Protein AF-A0A2T2VRP0-F1 (afdb_monomer_lite)

Secondary structure (DSSP, 8-state):
---HHHHHHHHHHHH-SEEEEEEEEEEEEEEEEEEE--HHHHHHHHHHTTTS-THHHHHSHHHHHHHS---GGG-TTEEE-SS-EEE--TTS-TTEEEEEEEEEEEEEEEEEEEESSSSTTPPEEEEEEEES-HHHHHHHTTPPEEEEE-SSSSPPSSEEEEEEEEEEEEEEEEEEEESS--GGGEEEEEEE-TTS-EEEEEEEETTEEPP----EEEEEEEEEEE-

pLDDT: mean 91.61, std 7.66, range [49.44, 98.0]

Structure (mmCIF, N/CA/C/O backbone):
data_AF-A0A2T2VRP0-F1
#
_entry.id   AF-A0A2T2VRP0-F1
#
loop_
_atom_site.group_PDB
_atom_site.id
_atom_site.type_symbol
_atom_site.label_atom_id
_atom_site.label_alt_id
_atom_site.label_comp_id
_atom_site.label_asym_id
_atom_site.label_entity_id
_atom_site.label_seq_id
_atom_site.pdbx_PDB_ins_code
_atom_site.Cartn_x
_atom_site.Cartn_y
_atom_site.Cartn_z
_atom_site.occupancy
_atom_site.B_iso_or_equiv
_atom_site.auth_seq_id
_atom_site.auth_comp_id
_atom_site.auth_asym_id
_atom_site.auth_atom_id
_atom_site.pdbx_PDB_model_num
ATOM 1 N N . MET A 1 1 ? -21.165 -4.292 47.592 1.00 49.44 1 MET A N 1
ATOM 2 C CA . MET A 1 1 ? -21.324 -2.980 46.936 1.00 49.44 1 MET A CA 1
ATOM 3 C C . MET A 1 1 ? -20.994 -3.225 45.480 1.00 49.44 1 MET A C 1
ATOM 5 O O . MET A 1 1 ? -19.841 -3.540 45.234 1.00 49.44 1 MET A O 1
ATOM 9 N N . SER A 1 2 ? -21.975 -3.246 44.567 1.00 54.28 2 SER A N 1
ATOM 10 C CA . SER A 1 2 ? -21.614 -3.304 43.144 1.00 54.28 2 SER A CA 1
ATOM 11 C C . SER A 1 2 ? -21.010 -1.956 42.779 1.00 54.28 2 SER A C 1
ATOM 13 O O . SER A 1 2 ? -21.496 -0.910 43.231 1.00 54.28 2 SER A O 1
ATOM 15 N N . ASN A 1 3 ? -19.867 -1.986 42.109 1.00 67.06 3 ASN A N 1
ATOM 16 C CA . ASN A 1 3 ? -19.128 -0.774 41.828 1.00 67.06 3 ASN A CA 1
ATOM 17 C C . ASN A 1 3 ? -19.961 0.070 40.849 1.00 67.06 3 ASN A C 1
ATOM 19 O O . ASN A 1 3 ? -20.517 -0.454 39.884 1.00 67.06 3 ASN A O 1
ATOM 23 N N . SER A 1 4 ? -20.124 1.368 41.112 1.00 78.88 4 SER A N 1
ATOM 24 C CA . SER A 1 4 ? -21.025 2.215 40.309 1.00 78.88 4 SER A CA 1
ATOM 25 C C . SER A 1 4 ? -20.622 2.280 38.827 1.00 78.88 4 SER A C 1
ATOM 27 O O . SER A 1 4 ? -21.477 2.475 37.968 1.00 78.88 4 SER A O 1
ATOM 29 N N . GLU A 1 5 ? -19.338 2.052 38.547 1.00 73.00 5 GLU A N 1
ATOM 30 C CA . GLU A 1 5 ? -18.731 1.914 37.221 1.00 73.00 5 GLU A CA 1
ATOM 31 C C . GLU A 1 5 ? -19.208 0.643 36.498 1.00 73.00 5 GLU A C 1
ATOM 33 O O . GLU A 1 5 ? -19.686 0.728 35.371 1.00 73.00 5 GLU A O 1
ATOM 38 N N . GLU A 1 6 ? -19.189 -0.519 37.164 1.00 75.00 6 GLU A N 1
ATOM 39 C CA . GLU A 1 6 ? -19.673 -1.793 36.602 1.00 75.00 6 GLU A CA 1
ATOM 40 C C . GLU A 1 6 ? -21.168 -1.725 36.270 1.00 75.00 6 GLU A C 1
ATOM 42 O O . GLU A 1 6 ? -21.601 -2.180 35.214 1.00 75.00 6 GLU A O 1
ATOM 47 N N . ASN A 1 7 ? -21.972 -1.097 37.137 1.00 79.38 7 ASN A N 1
ATOM 48 C CA . ASN A 1 7 ? -23.395 -0.892 36.861 1.00 79.38 7 ASN A CA 1
ATOM 49 C C . ASN A 1 7 ? -23.620 0.041 35.662 1.00 79.38 7 ASN A C 1
ATOM 51 O O . ASN A 1 7 ? -24.533 -0.198 34.875 1.00 79.38 7 ASN A O 1
ATOM 55 N N . LYS A 1 8 ? -22.821 1.110 35.522 1.00 77.69 8 LYS A N 1
ATOM 56 C CA . LYS A 1 8 ? -22.894 2.012 34.361 1.00 77.69 8 LYS A CA 1
ATOM 57 C C . LYS A 1 8 ? -22.494 1.285 33.082 1.00 77.69 8 LYS A C 1
ATOM 59 O O . LYS A 1 8 ? -23.209 1.410 32.096 1.00 77.69 8 LYS A O 1
ATOM 64 N N . TYR A 1 9 ? -21.418 0.502 33.125 1.00 74.44 9 TYR A N 1
ATOM 65 C CA . TYR A 1 9 ? -20.966 -0.333 32.016 1.00 74.44 9 TYR A CA 1
ATOM 66 C C . TYR A 1 9 ? -22.066 -1.303 31.568 1.00 74.44 9 TYR A C 1
ATOM 68 O O . TYR A 1 9 ? -22.442 -1.309 30.401 1.00 74.44 9 TYR A O 1
ATOM 76 N N . LEU A 1 10 ? -22.659 -2.053 32.502 1.00 78.88 10 LEU A N 1
ATOM 77 C CA . LEU A 1 10 ? -23.751 -2.981 32.199 1.00 78.88 10 LEU A CA 1
ATOM 78 C C . LEU A 1 10 ? -24.974 -2.263 31.616 1.00 78.88 10 LEU A C 1
ATOM 80 O O . LEU A 1 10 ? -25.561 -2.740 30.649 1.00 78.88 10 LEU A O 1
ATOM 84 N N . LEU A 1 11 ? -25.359 -1.113 32.176 1.00 80.12 11 LEU A N 1
ATOM 85 C CA . LEU A 1 11 ? -26.488 -0.326 31.671 1.00 80.12 11 LEU A CA 1
ATOM 86 C C . LEU A 1 11 ? -26.237 0.226 30.263 1.00 80.12 11 LEU A C 1
ATOM 88 O O . LEU A 1 11 ? -27.165 0.259 29.460 1.00 80.12 11 LEU A O 1
ATOM 92 N N . ASP A 1 12 ? -25.018 0.667 29.970 1.00 79.69 12 ASP A N 1
ATOM 93 C CA . ASP A 1 12 ? -24.620 1.184 28.659 1.00 79.69 12 ASP A CA 1
ATOM 94 C C . ASP A 1 12 ? -24.617 0.075 27.597 1.00 79.69 12 ASP A C 1
ATOM 96 O O . ASP A 1 12 ? -25.225 0.219 26.537 1.00 79.69 12 ASP A O 1
ATOM 100 N N . THR A 1 13 ? -24.052 -1.088 27.928 1.00 79.38 13 THR A N 1
ATOM 101 C CA . THR A 1 13 ? -24.089 -2.281 27.070 1.00 79.38 13 THR A CA 1
ATOM 102 C C . THR A 1 13 ? -25.520 -2.770 26.831 1.00 79.38 13 THR A C 1
ATOM 104 O O . THR A 1 13 ? -25.859 -3.140 25.715 1.00 79.38 13 THR A O 1
ATOM 107 N N . ILE A 1 14 ? -26.403 -2.726 27.838 1.00 83.19 14 ILE A N 1
ATOM 108 C CA . ILE A 1 14 ? -27.822 -3.090 27.661 1.00 83.19 14 ILE A CA 1
ATOM 109 C C . ILE A 1 14 ? -28.547 -2.105 26.734 1.00 83.19 14 ILE A C 1
ATOM 111 O O . ILE A 1 14 ? -29.407 -2.518 25.958 1.00 83.19 14 ILE A O 1
ATOM 115 N N . LYS A 1 15 ? -28.237 -0.806 26.816 1.00 83.12 15 LYS A N 1
ATOM 116 C CA . LYS A 1 15 ? -28.856 0.218 25.960 1.00 83.12 15 LYS A CA 1
ATOM 117 C C . LYS A 1 15 ? -28.373 0.144 24.516 1.00 83.12 15 LYS A C 1
ATOM 119 O O . LYS A 1 15 ? -29.151 0.445 23.617 1.00 83.12 15 LYS A O 1
ATOM 124 N N . ARG A 1 16 ? -27.110 -0.231 24.312 1.00 84.06 16 ARG A N 1
ATOM 125 C CA . ARG A 1 16 ? -26.454 -0.329 23.003 1.00 84.06 16 ARG A CA 1
ATOM 126 C C . ARG A 1 16 ? -25.787 -1.701 22.869 1.00 84.06 16 ARG A C 1
ATOM 128 O O . ARG A 1 16 ? -24.563 -1.796 22.988 1.00 84.06 16 ARG A O 1
ATOM 135 N N . PRO A 1 17 ? -26.597 -2.766 22.694 1.00 88.44 17 PRO A N 1
ATOM 136 C CA . PRO A 1 17 ? -26.092 -4.135 22.643 1.00 88.44 17 PRO A CA 1
ATOM 137 C C . PRO A 1 17 ? -25.304 -4.410 21.363 1.00 88.44 17 PRO A C 1
ATOM 139 O O . PRO A 1 17 ? -24.419 -5.256 21.379 1.00 88.44 17 PRO A O 1
ATOM 142 N N . ILE A 1 18 ? -25.618 -3.682 20.290 1.00 94.06 18 ILE A N 1
ATOM 143 C CA . ILE A 1 18 ? -24.907 -3.693 19.016 1.00 94.06 18 ILE A CA 1
ATOM 144 C C . ILE A 1 18 ? -24.292 -2.313 18.808 1.00 94.06 18 ILE A C 1
ATOM 146 O O . ILE A 1 18 ? -24.956 -1.297 19.048 1.00 94.06 18 ILE A O 1
ATOM 150 N N . ARG A 1 19 ? -23.028 -2.290 18.396 1.00 95.75 19 ARG A N 1
ATOM 151 C CA . ARG A 1 19 ? -22.256 -1.083 18.101 1.00 95.75 19 ARG A CA 1
ATOM 152 C C . ARG A 1 19 ? -21.551 -1.236 16.769 1.00 95.75 19 ARG A C 1
ATOM 154 O O . ARG A 1 19 ? -21.244 -2.351 16.356 1.00 95.75 19 ARG A O 1
ATOM 161 N N . TYR A 1 20 ? -21.297 -0.109 16.129 1.00 97.19 20 TYR A N 1
ATOM 162 C CA . TYR A 1 20 ? -20.689 -0.053 14.812 1.00 97.19 20 TYR A CA 1
ATOM 163 C C . TYR A 1 20 ? -19.378 0.700 14.932 1.00 97.19 20 TYR A C 1
ATOM 165 O O . TYR A 1 20 ? -19.346 1.772 15.537 1.00 97.19 20 TYR A O 1
ATOM 173 N N . TYR A 1 21 ? -18.314 0.122 14.390 1.00 97.56 21 TYR A N 1
ATOM 174 C CA . TYR A 1 21 ? -16.983 0.708 14.433 1.00 97.56 21 TYR A CA 1
ATOM 175 C C . TYR A 1 21 ? -16.417 0.840 13.027 1.00 97.56 21 TYR A C 1
ATOM 177 O O . TYR A 1 21 ? -16.587 -0.057 12.200 1.00 97.56 21 TYR A O 1
ATOM 185 N N . ARG A 1 22 ? -15.732 1.953 12.783 1.00 96.75 22 ARG A N 1
ATOM 186 C CA . ARG A 1 22 ? -14.920 2.201 11.598 1.00 96.75 22 ARG A CA 1
ATOM 187 C C . ARG A 1 22 ? -13.456 2.104 12.001 1.00 96.75 22 ARG A C 1
ATOM 189 O O . ARG A 1 22 ? -13.038 2.808 12.915 1.00 96.75 22 ARG A O 1
ATOM 196 N N . ILE A 1 23 ? -12.706 1.222 11.358 1.00 96.81 23 ILE A N 1
ATOM 197 C CA . ILE A 1 23 ? -11.277 1.015 11.588 1.00 96.81 23 ILE A CA 1
ATOM 198 C C . ILE A 1 23 ? -10.542 1.600 10.393 1.00 96.81 23 ILE A C 1
ATOM 200 O O . ILE A 1 23 ? -10.766 1.151 9.270 1.00 96.81 23 ILE A O 1
ATOM 204 N N . SER A 1 24 ? -9.657 2.562 10.632 1.00 96.94 24 SER A N 1
ATOM 205 C CA . SER A 1 24 ? -8.871 3.178 9.566 1.00 96.94 24 SER A CA 1
ATOM 206 C C . SER A 1 24 ? -7.377 3.064 9.850 1.00 96.94 24 SER A C 1
ATOM 208 O O . SER A 1 24 ? -6.932 3.339 10.967 1.00 96.94 24 SER A O 1
ATOM 210 N N . ILE A 1 25 ? -6.600 2.685 8.832 1.00 97.38 25 ILE A N 1
ATOM 211 C CA . ILE A 1 25 ? -5.133 2.704 8.874 1.00 97.38 25 ILE A CA 1
ATOM 212 C C . ILE A 1 25 ? -4.635 3.886 8.059 1.00 97.38 25 ILE A C 1
ATOM 214 O O . ILE A 1 25 ? -4.891 3.989 6.856 1.00 97.38 25 ILE A O 1
ATOM 218 N N . ASN A 1 26 ? -3.911 4.777 8.730 1.00 96.50 26 ASN A N 1
ATOM 219 C CA . ASN A 1 26 ? -3.438 6.035 8.173 1.00 96.50 26 ASN A CA 1
ATOM 220 C C . ASN A 1 26 ? -1.921 6.109 8.281 1.00 96.50 26 ASN A C 1
ATOM 222 O O . ASN A 1 26 ? -1.363 5.714 9.298 1.00 96.50 26 ASN A O 1
ATOM 226 N N . GLY A 1 27 ? -1.239 6.675 7.294 1.00 96.44 27 GLY A N 1
ATOM 227 C CA . GLY A 1 27 ? 0.213 6.793 7.375 1.00 96.44 27 GLY A CA 1
ATOM 228 C C . GLY A 1 27 ? 0.879 6.946 6.028 1.00 96.44 27 GLY A C 1
ATOM 229 O O . GLY A 1 27 ? 0.337 7.598 5.130 1.00 96.44 27 GLY A O 1
ATOM 230 N N . PHE A 1 28 ? 2.067 6.363 5.929 1.00 96.56 28 PHE A N 1
ATOM 231 C CA . PHE A 1 28 ? 2.789 6.179 4.682 1.00 96.56 28 PHE A CA 1
ATOM 232 C C . PHE A 1 28 ? 2.717 4.723 4.233 1.00 96.56 28 PHE A C 1
ATOM 234 O O . PHE A 1 28 ? 2.513 3.797 5.017 1.00 96.56 28 PHE A O 1
ATOM 241 N N . GLY A 1 29 ? 2.855 4.547 2.935 1.00 95.56 29 GLY A N 1
ATOM 242 C CA . GLY A 1 29 ? 2.754 3.269 2.263 1.00 95.56 29 GLY A CA 1
ATOM 243 C C . GLY A 1 29 ? 2.807 3.520 0.774 1.00 95.56 29 GLY A C 1
ATOM 244 O O . GLY A 1 29 ? 3.351 4.539 0.333 1.00 95.56 29 GLY A O 1
ATOM 245 N N . GLY A 1 30 ? 2.203 2.634 0.007 1.00 94.62 30 GLY A N 1
ATOM 246 C CA . GLY A 1 30 ? 2.262 2.772 -1.427 1.00 94.62 30 GLY A CA 1
ATOM 247 C C . GLY A 1 30 ? 1.678 1.609 -2.183 1.00 94.62 30 GLY A C 1
ATOM 248 O O . GLY A 1 30 ? 1.071 0.699 -1.615 1.00 94.62 30 GLY A O 1
ATOM 249 N N . GLU A 1 31 ? 1.917 1.670 -3.480 1.00 93.81 31 GLU A N 1
ATOM 250 C CA . GLU A 1 31 ? 1.631 0.609 -4.422 1.00 93.81 31 GLU A CA 1
ATOM 251 C C . GLU A 1 31 ? 2.947 0.173 -5.060 1.00 93.81 31 GLU A C 1
ATOM 253 O O . GLU A 1 31 ? 3.716 1.015 -5.520 1.00 93.81 31 GLU A O 1
ATOM 258 N N . THR A 1 32 ? 3.224 -1.126 -5.077 1.00 92.94 32 THR A N 1
ATOM 259 C CA . THR A 1 32 ? 4.443 -1.679 -5.669 1.00 92.94 32 THR A CA 1
ATOM 260 C C . THR A 1 32 ? 4.106 -2.769 -6.668 1.00 92.94 32 THR A C 1
ATOM 262 O O . THR A 1 32 ? 3.208 -3.581 -6.434 1.00 92.94 32 THR A O 1
ATOM 265 N N . ALA A 1 33 ? 4.832 -2.799 -7.782 1.00 94.50 33 ALA A N 1
ATOM 266 C CA . ALA A 1 33 ? 4.758 -3.858 -8.772 1.00 94.50 33 ALA A CA 1
ATOM 267 C C . ALA A 1 33 ? 6.156 -4.347 -9.149 1.00 94.50 33 ALA A C 1
ATOM 269 O O . ALA A 1 33 ? 7.085 -3.569 -9.381 1.00 94.50 33 ALA A O 1
ATOM 270 N N . TYR A 1 34 ? 6.275 -5.664 -9.268 1.00 94.25 34 TYR A N 1
ATOM 271 C CA . TYR A 1 34 ? 7.476 -6.355 -9.708 1.00 94.25 34 TYR A CA 1
ATOM 272 C C . TYR A 1 34 ? 7.205 -6.962 -11.079 1.00 94.25 34 TYR A C 1
ATOM 274 O O . TYR A 1 34 ? 6.562 -8.007 -11.198 1.00 94.25 34 TYR A O 1
ATOM 282 N N . VAL A 1 35 ? 7.681 -6.293 -12.126 1.00 95.19 35 VAL A N 1
ATOM 283 C CA . VAL A 1 35 ? 7.475 -6.703 -13.515 1.00 95.19 35 VAL A CA 1
ATOM 284 C C . VAL A 1 35 ? 8.666 -7.526 -13.976 1.00 95.19 35 VAL A C 1
ATOM 286 O O . VAL A 1 35 ? 9.809 -7.060 -13.992 1.00 95.19 35 VAL A O 1
ATOM 289 N N . LYS A 1 36 ? 8.406 -8.761 -14.391 1.00 95.56 36 LYS A N 1
ATOM 290 C CA . LYS A 1 36 ? 9.442 -9.623 -14.947 1.00 95.56 36 LYS A CA 1
ATOM 291 C C . LYS A 1 36 ? 9.826 -9.202 -16.349 1.00 95.56 36 LYS A C 1
ATOM 293 O O . LYS A 1 36 ? 8.978 -8.981 -17.213 1.00 95.56 36 LYS A O 1
ATOM 298 N N . LEU A 1 37 ? 11.129 -9.191 -16.588 1.00 96.94 37 LEU A N 1
ATOM 299 C CA . LEU A 1 37 ? 11.722 -8.871 -17.872 1.00 96.94 37 LEU A CA 1
ATOM 300 C C . LEU A 1 37 ? 12.464 -10.078 -18.448 1.00 96.94 37 LEU A C 1
ATOM 302 O O . LEU A 1 37 ? 12.966 -10.955 -17.743 1.00 96.94 37 LEU A O 1
ATOM 306 N N . SER A 1 38 ? 12.590 -10.101 -19.772 1.00 96.81 38 SER A N 1
ATOM 307 C CA . SER A 1 38 ? 13.662 -10.869 -20.406 1.00 96.81 38 SER A CA 1
ATOM 308 C 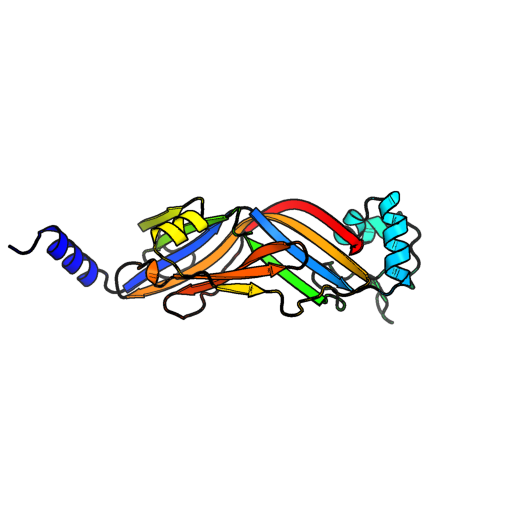C . SER A 1 38 ? 15.025 -10.271 -20.049 1.00 96.81 38 SER A C 1
ATOM 310 O O . SER A 1 38 ? 15.145 -9.091 -19.712 1.00 96.81 38 SER A O 1
ATOM 312 N N . LYS A 1 39 ? 16.085 -11.071 -20.184 1.00 97.56 39 LYS A N 1
ATOM 313 C CA . LYS A 1 39 ? 17.454 -10.603 -19.957 1.00 97.56 39 LYS A CA 1
ATOM 314 C C . LYS A 1 39 ? 17.801 -9.409 -20.853 1.00 97.56 39 LYS A C 1
ATOM 316 O O . LYS A 1 39 ? 18.402 -8.447 -20.388 1.00 97.56 39 LYS A O 1
ATOM 321 N N . GLU A 1 40 ? 17.416 -9.463 -22.125 1.00 98.00 40 GLU A N 1
ATOM 322 C CA . GLU A 1 40 ? 17.686 -8.411 -23.102 1.00 98.00 40 GLU A CA 1
ATOM 323 C C . GLU A 1 40 ? 16.942 -7.113 -22.760 1.00 98.00 40 GLU A C 1
ATOM 325 O O . GLU A 1 40 ? 17.514 -6.031 -22.890 1.00 98.00 40 GLU A O 1
ATOM 330 N N . GLN A 1 41 ? 15.694 -7.211 -22.286 1.00 97.69 41 GLN A N 1
ATOM 331 C CA . GLN A 1 41 ? 14.947 -6.065 -21.758 1.00 97.69 41 GLN A CA 1
ATOM 332 C C . GLN A 1 41 ? 15.643 -5.483 -20.529 1.00 97.69 41 GLN A C 1
ATOM 334 O O . GLN A 1 41 ? 15.909 -4.287 -20.493 1.00 97.69 41 GLN A O 1
ATOM 339 N N . TYR A 1 42 ? 15.993 -6.316 -19.552 1.00 98.00 42 TYR A N 1
ATOM 340 C CA . TYR A 1 42 ? 16.662 -5.867 -18.335 1.00 98.00 42 TYR A CA 1
ATOM 341 C C . TYR A 1 42 ? 17.985 -5.151 -18.623 1.00 98.00 42 TYR A C 1
ATOM 343 O O . TYR A 1 42 ? 18.218 -4.055 -18.124 1.00 98.00 42 TYR A O 1
ATOM 351 N N . GLU A 1 43 ? 18.844 -5.724 -19.470 1.00 97.88 43 GLU A N 1
ATOM 352 C CA . GLU A 1 43 ? 20.120 -5.107 -19.852 1.00 97.88 43 GLU A CA 1
ATOM 353 C C . GLU A 1 43 ? 19.923 -3.771 -20.588 1.00 97.88 43 GLU A C 1
ATOM 355 O O . GLU A 1 43 ? 20.707 -2.838 -20.393 1.00 97.88 43 GLU A O 1
ATOM 360 N N . PHE A 1 44 ? 18.873 -3.657 -21.409 1.00 97.69 44 PHE A N 1
ATOM 361 C CA . PHE A 1 44 ? 18.495 -2.402 -22.056 1.00 97.69 44 PHE A CA 1
ATOM 362 C C . PHE A 1 44 ? 18.074 -1.343 -21.027 1.00 97.69 44 PHE A C 1
ATOM 364 O O . PHE A 1 44 ? 18.663 -0.259 -21.002 1.00 97.69 44 PHE A O 1
ATOM 371 N N . TRP A 1 45 ? 17.118 -1.663 -20.151 1.00 97.38 45 TRP A N 1
ATOM 372 C CA . TRP A 1 45 ? 16.592 -0.734 -19.144 1.00 97.38 45 TRP A CA 1
ATOM 373 C C . TRP A 1 45 ? 17.646 -0.344 -18.105 1.00 97.38 45 TRP A C 1
ATOM 375 O O . TRP A 1 45 ? 17.730 0.825 -17.739 1.00 97.38 45 TRP A O 1
ATOM 385 N N . LEU A 1 46 ? 18.527 -1.269 -17.712 1.00 97.06 46 LEU A N 1
ATOM 386 C CA . LEU A 1 46 ? 19.651 -0.997 -16.808 1.00 97.06 46 LEU A CA 1
ATOM 387 C C . LEU A 1 46 ? 20.671 -0.034 -17.410 1.00 97.06 46 LEU A C 1
ATOM 389 O O . LEU A 1 46 ? 21.323 0.727 -16.697 1.00 97.06 46 LEU A O 1
ATOM 393 N N . LYS A 1 47 ? 20.869 -0.095 -18.726 1.00 96.94 47 LYS A N 1
ATOM 394 C CA . LYS A 1 47 ? 21.734 0.858 -19.414 1.00 96.94 47 LYS A CA 1
ATOM 395 C C . LYS A 1 47 ? 21.053 2.220 -19.530 1.00 96.94 47 LYS A C 1
ATOM 397 O O . LYS A 1 47 ? 21.725 3.230 -19.353 1.00 96.94 47 LYS A O 1
ATOM 402 N N . LEU A 1 48 ? 19.755 2.239 -19.833 1.00 96.12 48 LEU A N 1
ATOM 403 C CA . LEU A 1 48 ? 18.985 3.470 -19.997 1.00 96.12 48 LEU A CA 1
ATOM 404 C C . LEU A 1 48 ? 18.855 4.243 -18.676 1.00 96.12 48 LEU A C 1
ATOM 406 O O . LEU A 1 48 ? 19.056 5.452 -18.670 1.00 96.12 48 LEU A O 1
ATOM 410 N N . SER A 1 49 ? 18.648 3.551 -17.551 1.00 95.88 49 SER A N 1
ATOM 411 C CA . SER A 1 49 ? 18.540 4.159 -16.213 1.00 95.88 49 SER A CA 1
ATOM 412 C C . SER A 1 49 ? 19.804 4.874 -15.729 1.00 95.88 49 SER A C 1
ATOM 414 O O . SER A 1 49 ? 19.765 5.635 -14.767 1.00 95.88 49 SER A O 1
ATOM 416 N N . GLN A 1 50 ? 20.948 4.653 -16.384 1.00 95.50 50 GLN A N 1
ATOM 417 C CA . GLN A 1 50 ? 22.190 5.368 -16.073 1.00 95.50 50 GLN A CA 1
ATOM 418 C C . GLN A 1 50 ? 22.218 6.783 -16.655 1.00 95.50 50 GLN A C 1
ATOM 420 O O . GLN A 1 50 ? 23.071 7.582 -16.262 1.00 95.50 50 GLN A O 1
ATOM 425 N N . THR A 1 51 ? 21.349 7.078 -17.623 1.00 94.81 51 THR A N 1
ATOM 426 C CA . THR A 1 51 ? 21.324 8.362 -18.332 1.00 94.81 51 THR A CA 1
ATOM 427 C C . THR A 1 51 ? 19.967 9.043 -18.299 1.00 94.81 51 THR A C 1
ATOM 429 O O . THR A 1 51 ? 19.941 10.267 -18.342 1.00 94.81 51 THR A O 1
ATOM 432 N N . GLU A 1 52 ? 18.884 8.276 -18.194 1.00 94.69 52 GLU A N 1
ATOM 433 C CA . GLU A 1 52 ? 17.508 8.770 -18.210 1.00 94.69 52 GLU A CA 1
ATOM 434 C C . GLU A 1 52 ? 16.768 8.401 -16.921 1.00 94.69 52 GLU A C 1
ATOM 436 O O . GLU A 1 52 ? 17.078 7.399 -16.269 1.00 94.69 52 GLU A O 1
ATOM 441 N N . ASP A 1 53 ? 15.748 9.189 -16.588 1.00 94.19 53 ASP A N 1
ATOM 442 C CA . ASP A 1 53 ? 14.809 8.865 -15.519 1.00 94.19 53 ASP A CA 1
ATOM 443 C C . ASP A 1 53 ? 13.754 7.875 -16.029 1.00 94.19 53 ASP A C 1
ATOM 445 O O . ASP A 1 53 ? 12.729 8.246 -16.599 1.00 94.19 53 ASP A O 1
ATOM 449 N N . ILE A 1 54 ? 14.017 6.581 -15.840 1.00 95.75 54 ILE A N 1
ATOM 450 C CA . ILE A 1 54 ? 13.110 5.522 -16.303 1.00 95.75 54 ILE A CA 1
ATOM 451 C C . ILE A 1 54 ? 11.821 5.419 -15.465 1.00 95.75 54 ILE A C 1
ATOM 453 O O . ILE A 1 54 ? 10.970 4.592 -15.786 1.00 95.75 54 ILE A O 1
ATOM 457 N N . SER A 1 55 ? 11.634 6.242 -14.424 1.00 94.62 55 SER A N 1
ATOM 458 C CA . SER A 1 55 ? 10.353 6.311 -13.706 1.00 94.62 55 SER A CA 1
ATOM 459 C C . SER A 1 55 ? 9.271 6.977 -14.561 1.00 94.62 55 SER A C 1
ATOM 461 O O . SER A 1 55 ? 8.106 6.578 -14.507 1.00 94.62 55 SER A O 1
ATOM 463 N N . GLU A 1 56 ? 9.659 7.903 -15.446 1.00 94.50 56 GLU A N 1
ATOM 464 C CA . GLU A 1 56 ? 8.746 8.529 -16.405 1.00 94.50 56 GLU A CA 1
ATOM 465 C C . GLU A 1 56 ? 8.158 7.509 -17.383 1.00 94.50 56 GLU A C 1
ATOM 467 O O . GLU A 1 56 ? 7.002 7.631 -17.776 1.00 94.50 56 GLU A O 1
ATOM 472 N N . TYR A 1 57 ? 8.903 6.455 -17.726 1.00 95.44 57 TYR A N 1
ATOM 473 C CA . TYR A 1 57 ? 8.365 5.366 -18.538 1.00 95.44 57 TYR A CA 1
ATOM 474 C C . TYR A 1 57 ? 7.229 4.613 -17.834 1.00 95.44 57 TYR A C 1
ATOM 476 O O . TYR A 1 57 ? 6.302 4.153 -18.499 1.00 95.44 57 TYR A O 1
ATOM 484 N N . MET A 1 58 ? 7.290 4.496 -16.507 1.00 93.94 58 MET A N 1
ATOM 485 C CA . MET A 1 58 ? 6.307 3.755 -15.718 1.00 93.94 58 MET A CA 1
ATOM 486 C C . MET A 1 58 ? 5.033 4.570 -15.471 1.00 93.94 58 MET A C 1
ATOM 488 O O . MET A 1 58 ? 3.943 4.024 -15.596 1.00 93.94 58 MET A O 1
ATOM 492 N N . TYR A 1 59 ? 5.145 5.871 -15.179 1.00 90.31 59 TYR A N 1
ATOM 493 C CA . TYR A 1 59 ? 3.975 6.731 -14.926 1.00 90.31 59 TYR A CA 1
ATOM 494 C C . TYR A 1 59 ? 3.439 7.486 -16.140 1.00 90.31 59 TYR A C 1
ATOM 496 O O . TYR A 1 59 ? 2.277 7.887 -16.147 1.00 90.31 59 TYR A O 1
ATOM 504 N N . ASN A 1 60 ? 4.278 7.756 -17.136 1.00 91.38 60 ASN A N 1
ATOM 505 C CA . ASN A 1 60 ? 3.917 8.553 -18.303 1.00 91.38 60 ASN A CA 1
ATOM 506 C C . ASN A 1 60 ? 4.480 7.923 -19.581 1.00 91.38 60 ASN A C 1
ATOM 508 O O . ASN A 1 60 ? 5.213 8.536 -20.362 1.00 91.38 60 ASN A O 1
ATOM 512 N N . THR A 1 61 ? 4.132 6.651 -19.779 1.00 92.88 61 THR A N 1
ATOM 513 C CA . THR A 1 61 ? 4.695 5.794 -20.824 1.00 92.88 61 THR A CA 1
ATOM 514 C C . THR A 1 61 ? 4.616 6.423 -22.209 1.00 92.88 61 THR A C 1
ATOM 516 O O . THR A 1 61 ? 5.592 6.361 -22.952 1.00 92.88 61 THR A O 1
ATOM 519 N N . THR A 1 62 ? 3.482 7.040 -22.556 1.00 91.06 62 THR A N 1
ATOM 520 C CA . THR A 1 62 ? 3.260 7.615 -23.893 1.00 91.06 62 THR A CA 1
ATOM 521 C C . THR A 1 62 ? 4.216 8.778 -24.169 1.00 91.06 62 THR A C 1
ATOM 523 O O . THR A 1 62 ? 4.888 8.775 -25.198 1.00 91.06 62 THR A O 1
ATOM 526 N N . ASP A 1 63 ? 4.361 9.722 -23.237 1.00 93.12 63 ASP A N 1
ATOM 527 C CA . ASP A 1 63 ? 5.270 10.863 -23.417 1.00 93.12 63 ASP A CA 1
ATOM 528 C C . ASP A 1 63 ? 6.742 10.411 -23.432 1.00 93.12 63 ASP A C 1
ATOM 530 O O . ASP A 1 63 ? 7.564 10.910 -24.214 1.00 93.12 63 ASP A O 1
ATOM 534 N N . PHE A 1 64 ? 7.085 9.414 -22.607 1.00 95.00 64 PHE A N 1
ATOM 535 C CA . PHE A 1 64 ? 8.440 8.869 -22.556 1.00 95.00 64 PHE A CA 1
ATOM 536 C C . PHE A 1 64 ? 8.841 8.226 -23.889 1.00 95.00 64 PHE A C 1
ATOM 538 O O . PHE A 1 64 ? 9.917 8.504 -24.419 1.00 95.00 64 PHE A O 1
ATOM 545 N N . VAL A 1 65 ? 7.975 7.399 -24.482 1.00 93.12 65 VAL A N 1
ATOM 546 C CA . VAL A 1 65 ? 8.284 6.692 -25.741 1.00 93.12 65 VAL A CA 1
ATOM 547 C C . VAL A 1 65 ? 8.223 7.600 -26.973 1.00 93.12 65 VAL A C 1
ATOM 549 O O . VAL A 1 65 ? 8.801 7.259 -28.000 1.00 93.12 65 VAL A O 1
ATOM 552 N N . GLU A 1 66 ? 7.559 8.757 -26.902 1.00 91.56 66 GLU A N 1
ATOM 553 C CA . GLU A 1 66 ? 7.605 9.771 -27.967 1.00 91.56 66 GLU A CA 1
ATOM 554 C C . GLU A 1 66 ? 8.953 10.500 -28.027 1.00 91.56 66 GLU A C 1
ATOM 556 O O . GLU A 1 66 ? 9.381 10.957 -29.092 1.00 91.56 66 GLU A O 1
ATOM 561 N N . THR A 1 67 ? 9.631 10.611 -26.886 1.00 92.69 67 THR A N 1
ATOM 562 C CA . THR A 1 67 ? 10.899 11.339 -26.745 1.00 92.69 67 THR A CA 1
ATOM 563 C C . THR A 1 67 ? 12.128 10.427 -26.771 1.00 92.69 67 THR A C 1
ATOM 565 O O . THR A 1 67 ? 13.238 10.913 -27.003 1.00 92.69 67 THR A O 1
ATOM 568 N N . HIS A 1 68 ? 11.936 9.111 -26.636 1.00 92.69 68 HIS A N 1
ATOM 569 C CA . HIS A 1 68 ? 12.994 8.102 -26.621 1.00 92.69 68 HIS A CA 1
ATOM 570 C C . HIS A 1 68 ? 12.794 7.052 -27.725 1.00 92.69 68 HIS A C 1
ATOM 572 O O . HIS A 1 68 ? 11.737 6.441 -27.845 1.00 92.69 68 HIS A O 1
ATOM 578 N N . ASP A 1 69 ? 13.842 6.782 -28.511 1.00 89.12 69 ASP A N 1
ATOM 579 C CA . ASP A 1 69 ? 13.823 5.747 -29.556 1.00 89.12 69 ASP A CA 1
ATOM 580 C C . ASP A 1 69 ? 13.969 4.343 -28.938 1.00 89.12 69 ASP A C 1
ATOM 582 O O . ASP A 1 69 ? 15.071 3.800 -28.805 1.00 89.12 69 ASP A O 1
ATOM 586 N N . ILE A 1 70 ? 12.844 3.775 -28.494 1.00 94.56 70 ILE A N 1
ATOM 587 C CA . ILE A 1 70 ? 12.766 2.455 -27.855 1.00 94.56 70 ILE A CA 1
ATOM 588 C C . ILE A 1 70 ? 12.164 1.454 -28.839 1.00 94.56 70 ILE A C 1
ATOM 590 O O . ILE A 1 70 ? 11.001 1.557 -29.227 1.00 94.56 70 ILE A O 1
ATOM 594 N N . ALA A 1 71 ? 12.943 0.438 -29.213 1.00 94.56 71 ALA A N 1
ATOM 595 C CA . ALA A 1 71 ? 12.451 -0.641 -30.064 1.00 94.56 71 ALA A CA 1
ATOM 596 C C . ALA A 1 71 ? 11.351 -1.458 -29.361 1.00 94.56 71 ALA A C 1
ATOM 598 O O . ALA A 1 71 ? 11.450 -1.729 -28.165 1.00 94.56 71 ALA A O 1
ATOM 599 N N . ASP A 1 72 ? 10.361 -1.938 -30.123 1.00 94.31 72 ASP A N 1
ATOM 600 C CA . ASP A 1 72 ? 9.180 -2.640 -29.588 1.00 94.31 72 ASP A CA 1
ATOM 601 C C . ASP A 1 72 ? 9.524 -3.818 -28.662 1.00 94.31 72 ASP A C 1
ATOM 603 O O . ASP A 1 72 ? 8.875 -4.005 -27.640 1.00 94.31 72 ASP A O 1
ATOM 607 N N . GLN A 1 73 ? 10.590 -4.572 -28.954 1.00 94.69 73 GLN A N 1
ATOM 608 C CA . GLN A 1 73 ? 11.029 -5.695 -28.110 1.00 94.69 73 GLN A CA 1
ATOM 609 C C . GLN A 1 73 ? 11.442 -5.281 -26.682 1.00 94.69 73 GLN A C 1
ATOM 611 O O . GLN A 1 73 ? 11.441 -6.110 -25.773 1.00 94.69 73 GLN A O 1
ATOM 616 N N . PHE A 1 74 ? 11.810 -4.012 -26.480 1.00 96.50 74 PHE A N 1
ATOM 617 C CA . PHE A 1 74 ? 12.207 -3.465 -25.183 1.00 96.50 74 PHE A CA 1
ATOM 618 C C . PHE A 1 74 ? 11.067 -2.730 -24.470 1.00 96.50 74 PHE A C 1
ATOM 620 O O . PHE A 1 74 ? 11.140 -2.529 -23.259 1.00 96.50 74 PHE A O 1
ATOM 627 N N . ASN A 1 75 ? 10.002 -2.377 -25.191 1.00 95.56 75 ASN A N 1
ATOM 628 C CA . ASN A 1 75 ? 8.851 -1.652 -24.671 1.00 95.56 75 ASN A CA 1
ATOM 629 C C . ASN A 1 75 ? 7.837 -2.621 -24.040 1.00 95.56 75 ASN A C 1
ATOM 631 O O . ASN A 1 75 ? 6.840 -2.992 -24.653 1.00 95.56 75 ASN A O 1
ATOM 635 N N . PHE A 1 76 ? 8.124 -3.076 -22.820 1.00 95.19 76 PHE A N 1
ATOM 636 C CA . PHE A 1 76 ? 7.353 -4.132 -22.153 1.00 95.19 76 PHE A CA 1
ATOM 637 C C . PHE A 1 76 ? 5.949 -3.716 -21.678 1.00 95.19 76 PHE A C 1
ATOM 639 O O . PHE A 1 76 ? 5.177 -4.586 -21.278 1.00 95.19 76 PHE A O 1
ATOM 646 N N . LEU A 1 77 ? 5.611 -2.421 -21.709 1.00 95.75 77 LEU A N 1
ATOM 647 C CA . LEU A 1 77 ? 4.256 -1.929 -21.436 1.00 95.75 77 LEU A CA 1
ATOM 648 C C . LEU A 1 77 ? 3.413 -1.869 -22.715 1.00 95.75 77 LEU A C 1
ATOM 650 O O . LEU A 1 77 ? 2.189 -1.882 -22.640 1.00 95.75 77 LEU A O 1
ATOM 654 N N . LYS A 1 78 ? 4.040 -1.818 -23.895 1.00 95.06 78 LYS A N 1
ATOM 655 C CA . LYS A 1 78 ? 3.342 -1.679 -25.173 1.00 95.06 78 LYS A CA 1
ATOM 656 C C . LYS A 1 78 ? 2.659 -2.973 -25.596 1.00 95.06 78 LYS A C 1
ATOM 658 O O . LYS A 1 78 ? 3.273 -4.037 -25.659 1.00 95.06 78 LYS A O 1
ATOM 663 N N . VAL A 1 79 ? 1.413 -2.838 -26.025 1.00 92.88 79 VAL A N 1
ATOM 664 C CA . VAL A 1 79 ? 0.629 -3.882 -26.674 1.00 92.88 79 VAL A CA 1
ATOM 665 C C . VAL A 1 79 ? 0.363 -3.474 -28.112 1.00 92.88 79 VAL A C 1
ATOM 667 O O . VAL A 1 79 ? -0.073 -2.358 -28.392 1.00 92.88 79 VAL A O 1
ATOM 670 N N . ILE A 1 80 ? 0.630 -4.394 -29.036 1.00 91.12 80 ILE A N 1
ATOM 671 C CA . ILE A 1 80 ? 0.324 -4.237 -30.456 1.00 91.12 80 ILE A CA 1
ATOM 672 C C . ILE A 1 80 ? -0.643 -5.355 -30.830 1.00 91.12 80 ILE A C 1
ATOM 674 O O . ILE A 1 80 ? -0.289 -6.533 -30.773 1.00 91.12 80 ILE A O 1
ATOM 678 N N . THR A 1 81 ? -1.859 -4.977 -31.205 1.00 90.12 81 THR A N 1
ATOM 679 C CA . THR A 1 81 ? -2.865 -5.880 -31.772 1.00 90.12 81 THR A CA 1
ATOM 680 C C . THR A 1 81 ? -3.086 -5.549 -33.249 1.00 90.12 81 THR A C 1
ATOM 682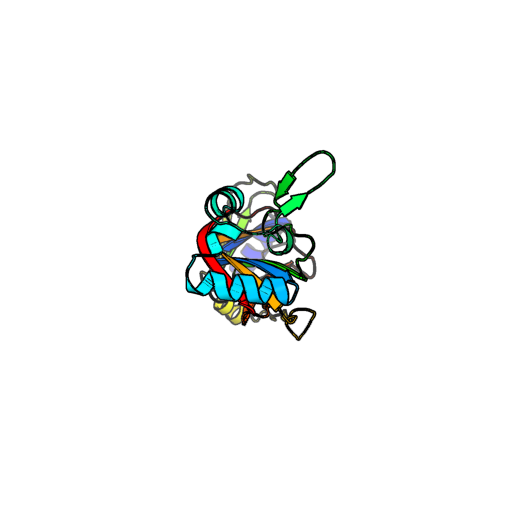 O O . THR A 1 81 ? -2.519 -4.586 -33.768 1.00 90.12 81 THR A O 1
ATOM 685 N N . ASP A 1 82 ? -3.909 -6.342 -33.938 1.00 91.25 82 ASP A N 1
ATOM 686 C CA . ASP A 1 82 ? -4.265 -6.070 -35.336 1.00 91.25 82 ASP A CA 1
ATOM 687 C C . ASP A 1 82 ? -5.040 -4.743 -35.500 1.00 91.25 82 ASP A C 1
ATOM 689 O O . ASP A 1 82 ? -4.962 -4.120 -36.561 1.00 91.25 82 ASP A O 1
ATOM 693 N N . ASP A 1 83 ? -5.755 -4.301 -34.457 1.00 91.69 83 ASP A N 1
ATOM 694 C CA . ASP A 1 83 ? -6.686 -3.166 -34.506 1.00 91.69 83 ASP A CA 1
ATOM 695 C C . ASP A 1 83 ? -6.173 -1.911 -33.773 1.00 91.69 83 ASP A C 1
ATOM 697 O O . ASP A 1 83 ? -6.534 -0.790 -34.141 1.00 91.69 83 ASP A O 1
ATOM 701 N N . GLU A 1 84 ? -5.322 -2.071 -32.755 1.00 93.56 84 GLU A N 1
ATOM 702 C CA . GLU A 1 84 ? -4.872 -0.970 -31.897 1.00 93.56 84 GLU A CA 1
ATOM 703 C C . GLU A 1 84 ? -3.482 -1.176 -31.279 1.00 93.56 84 GLU A C 1
ATOM 705 O O . GLU A 1 84 ? -3.004 -2.299 -31.088 1.00 93.56 84 GLU A O 1
ATOM 710 N N . VAL A 1 85 ? -2.855 -0.047 -30.936 1.00 91.56 85 VAL A N 1
ATOM 711 C CA . VAL A 1 85 ? -1.644 0.029 -30.115 1.00 91.56 85 VAL A CA 1
ATOM 712 C C . VAL A 1 85 ? -1.996 0.785 -28.842 1.00 91.56 85 VAL A C 1
ATOM 714 O O . VAL A 1 85 ? -2.457 1.924 -28.917 1.00 91.56 85 VAL A O 1
ATOM 717 N N . PHE A 1 86 ? -1.764 0.161 -27.693 1.00 92.88 86 PHE A N 1
ATOM 718 C CA . PHE A 1 86 ? -1.965 0.767 -26.378 1.00 92.88 86 PHE A CA 1
ATOM 719 C C . PHE A 1 86 ? -0.837 0.362 -25.426 1.00 92.88 86 PHE A C 1
ATOM 721 O O . PHE A 1 86 ? 0.046 -0.414 -25.795 1.00 92.88 86 PHE A O 1
ATOM 728 N N . TYR A 1 87 ? -0.851 0.907 -24.214 1.00 94.12 87 TYR A N 1
ATOM 729 C CA . TYR A 1 87 ? 0.131 0.618 -23.174 1.00 94.12 87 TYR A CA 1
ATOM 730 C C . TYR A 1 87 ? -0.598 0.143 -21.921 1.00 94.12 87 TYR A C 1
ATOM 732 O O . TYR A 1 87 ? -1.622 0.720 -21.559 1.00 94.12 87 TYR A O 1
ATOM 740 N N . TYR A 1 88 ? -0.096 -0.916 -21.291 1.00 94.94 88 TYR A N 1
ATOM 741 C CA . TYR A 1 88 ? -0.520 -1.285 -19.947 1.00 94.94 88 TYR A CA 1
ATOM 742 C C . TYR A 1 88 ? -0.060 -0.225 -18.955 1.00 94.94 88 TYR A C 1
ATOM 744 O O . TYR A 1 88 ? 1.068 0.263 -19.043 1.00 94.94 88 TYR A O 1
ATOM 752 N N . GLU A 1 89 ? -0.916 0.059 -17.980 1.00 93.69 89 GLU A N 1
ATOM 753 C CA . GLU A 1 89 ? -0.489 0.711 -16.750 1.00 93.69 89 GLU A CA 1
ATOM 754 C C . GLU A 1 89 ? 0.509 -0.198 -16.028 1.00 93.69 89 GLU A C 1
ATOM 756 O O . GLU A 1 89 ? 0.438 -1.430 -16.110 1.00 93.69 89 GLU A O 1
ATOM 761 N N . TRP A 1 90 ? 1.456 0.399 -15.312 1.00 93.50 90 TRP A N 1
ATOM 762 C CA . TRP A 1 90 ? 2.520 -0.353 -14.650 1.00 93.50 90 TRP A CA 1
ATOM 763 C C . TRP A 1 90 ? 2.002 -1.374 -13.623 1.00 93.50 90 TRP A C 1
ATOM 765 O O . TRP A 1 90 ? 2.649 -2.401 -13.425 1.00 93.50 90 TRP A O 1
ATOM 775 N N . TYR A 1 91 ? 0.838 -1.110 -13.018 1.00 92.19 91 TYR A N 1
ATOM 776 C CA . TYR A 1 91 ? 0.161 -1.970 -12.042 1.00 92.19 91 TYR A CA 1
ATOM 777 C C . TYR A 1 91 ? -0.775 -3.020 -12.671 1.00 92.19 91 TYR A C 1
ATOM 779 O O . TYR A 1 91 ? -1.307 -3.860 -11.955 1.00 92.19 91 TYR A O 1
ATOM 787 N N . ASP A 1 92 ? -0.974 -3.012 -13.994 1.00 93.19 92 ASP A N 1
ATOM 788 C CA . ASP A 1 92 ? -1.858 -3.955 -14.710 1.00 93.19 92 ASP A CA 1
ATOM 789 C C . ASP A 1 92 ? -1.119 -4.700 -15.840 1.00 93.19 92 ASP A C 1
ATOM 791 O O . ASP A 1 92 ? -1.701 -5.193 -16.808 1.00 93.19 92 ASP A O 1
ATOM 795 N N . ASN A 1 93 ? 0.212 -4.770 -15.755 1.00 91.56 93 ASN A N 1
ATOM 796 C CA . ASN A 1 93 ? 1.018 -5.488 -16.732 1.00 91.56 93 ASN A CA 1
ATOM 797 C C . ASN A 1 93 ? 0.903 -7.020 -16.538 1.00 91.56 93 ASN A C 1
ATOM 799 O O . ASN A 1 93 ? 1.089 -7.519 -15.429 1.00 91.56 93 ASN A O 1
ATOM 803 N N . PRO A 1 94 ? 0.704 -7.819 -17.604 1.00 92.00 94 PRO A N 1
ATOM 804 C CA . PRO A 1 94 ? 0.550 -9.274 -17.490 1.00 92.00 94 PRO A CA 1
ATOM 805 C C . PRO A 1 94 ? 1.812 -10.022 -17.024 1.00 92.00 94 PRO A C 1
ATOM 807 O O . PRO A 1 94 ? 1.723 -11.201 -16.687 1.00 92.00 94 PRO A O 1
ATOM 810 N N . ASN A 1 95 ? 2.981 -9.375 -17.024 1.00 93.56 95 ASN A N 1
ATOM 811 C CA . ASN A 1 95 ? 4.242 -9.928 -16.522 1.00 93.56 95 ASN A CA 1
ATOM 812 C C . ASN A 1 95 ? 4.528 -9.535 -15.061 1.00 93.56 95 ASN A C 1
ATOM 814 O O . ASN A 1 95 ? 5.658 -9.711 -14.599 1.00 93.56 95 ASN A O 1
ATOM 818 N N . ILE A 1 96 ? 3.551 -8.968 -14.350 1.00 93.81 96 ILE A N 1
ATOM 819 C CA . ILE A 1 96 ? 3.638 -8.740 -12.907 1.00 93.81 96 ILE A CA 1
ATOM 820 C C . ILE A 1 96 ? 3.749 -10.092 -12.199 1.00 93.81 96 ILE A C 1
ATOM 822 O O . ILE A 1 96 ? 2.876 -10.949 -12.317 1.00 93.81 96 ILE A O 1
ATOM 826 N N . GLU A 1 97 ? 4.833 -10.270 -11.454 1.00 92.25 97 GLU A N 1
ATOM 827 C CA . GLU A 1 97 ? 5.038 -11.422 -10.570 1.00 92.25 97 GLU A CA 1
ATOM 828 C C . GLU A 1 97 ? 4.433 -11.152 -9.188 1.00 92.25 97 GLU A C 1
ATOM 830 O O . GLU A 1 97 ? 3.925 -12.058 -8.533 1.00 92.25 97 GLU A O 1
ATOM 835 N N . LEU A 1 98 ? 4.452 -9.887 -8.761 1.00 90.69 98 LEU A N 1
ATOM 836 C CA . LEU A 1 98 ? 3.861 -9.447 -7.509 1.00 90.69 98 LEU A CA 1
ATOM 837 C C . LEU A 1 98 ? 3.374 -8.008 -7.628 1.00 90.69 98 LEU A C 1
ATOM 839 O O . LEU A 1 98 ? 4.091 -7.148 -8.142 1.00 90.69 98 LEU A O 1
ATOM 843 N N . HIS A 1 99 ? 2.180 -7.756 -7.103 1.00 91.94 99 HIS A N 1
ATOM 844 C CA . HIS A 1 99 ? 1.582 -6.433 -6.985 1.00 91.94 99 HIS A CA 1
ATOM 845 C C . HIS A 1 99 ? 0.934 -6.297 -5.611 1.00 91.94 99 HIS A C 1
ATOM 847 O O . HIS A 1 99 ? 0.302 -7.238 -5.127 1.00 91.94 99 HIS A O 1
ATOM 853 N N . GLN A 1 100 ? 1.151 -5.157 -4.965 1.00 91.38 100 GLN A N 1
ATOM 854 C CA . GLN A 1 100 ? 0.681 -4.892 -3.612 1.00 91.38 100 GLN A CA 1
ATOM 855 C C . GLN A 1 100 ? 0.307 -3.423 -3.456 1.00 91.38 100 GLN A C 1
ATOM 857 O O . GLN A 1 100 ? 0.989 -2.549 -3.984 1.00 91.38 100 GLN A O 1
ATOM 862 N N . TYR A 1 101 ? -0.710 -3.170 -2.632 1.00 93.25 101 TYR A N 1
ATOM 863 C CA . TYR A 1 101 ? -1.077 -1.847 -2.144 1.00 93.25 101 TYR A CA 1
ATOM 864 C C . TYR A 1 101 ? -1.363 -1.880 -0.640 1.00 93.25 101 TYR A C 1
ATOM 866 O O . TYR A 1 101 ? -2.149 -2.708 -0.176 1.00 93.25 101 TYR A O 1
ATOM 874 N N . GLY A 1 102 ? -0.764 -0.974 0.133 1.00 95.00 102 GLY A N 1
ATOM 875 C CA . GLY A 1 102 ? -1.081 -0.856 1.556 1.00 95.00 102 GLY A CA 1
ATOM 876 C C . GLY A 1 102 ? -0.166 0.076 2.345 1.00 95.00 102 GLY A C 1
ATOM 877 O O . GLY A 1 102 ? 0.790 0.646 1.820 1.00 95.00 102 GLY A O 1
ATOM 878 N N . ALA A 1 103 ? -0.477 0.221 3.634 1.00 95.81 103 ALA A N 1
ATOM 879 C CA . ALA A 1 103 ? 0.323 1.006 4.568 1.00 95.81 103 ALA A CA 1
ATOM 880 C C . ALA A 1 103 ? 1.545 0.215 5.040 1.00 95.81 103 ALA A C 1
ATOM 882 O O . ALA A 1 103 ? 1.425 -0.956 5.405 1.00 95.81 103 ALA A O 1
ATOM 883 N N . ASN A 1 104 ? 2.698 0.875 5.094 1.00 95.06 104 ASN A N 1
ATOM 884 C CA . ASN A 1 104 ? 3.883 0.311 5.722 1.00 95.06 104 ASN A CA 1
ATOM 885 C C . ASN A 1 104 ? 3.709 0.369 7.246 1.00 95.06 104 ASN A C 1
ATOM 887 O O . ASN A 1 104 ? 3.420 1.436 7.806 1.00 95.06 104 ASN A O 1
ATOM 891 N N . ILE A 1 105 ? 3.876 -0.775 7.910 1.00 93.25 105 ILE A N 1
ATOM 892 C CA . ILE A 1 105 ? 3.558 -0.905 9.332 1.00 93.25 105 ILE A CA 1
ATOM 893 C C . ILE A 1 105 ? 4.406 0.034 10.211 1.00 93.25 105 ILE A C 1
ATOM 895 O O . ILE A 1 105 ? 3.855 0.662 11.113 1.00 93.25 105 ILE A O 1
ATOM 899 N N . ASP A 1 106 ? 5.676 0.276 9.860 1.00 93.12 106 ASP A N 1
ATOM 900 C CA . ASP A 1 106 ? 6.610 1.162 10.588 1.00 93.12 106 ASP A CA 1
ATOM 901 C C . ASP A 1 106 ? 6.233 2.650 10.528 1.00 93.12 106 ASP A C 1
ATOM 903 O O . ASP A 1 106 ? 6.803 3.490 11.228 1.00 93.12 106 ASP A O 1
ATOM 907 N N . SER A 1 107 ? 5.302 3.013 9.648 1.00 94.88 107 SER A N 1
ATOM 908 C CA . SER A 1 107 ? 4.957 4.407 9.360 1.00 94.88 107 SER A CA 1
ATOM 909 C C . SER A 1 107 ? 3.450 4.648 9.327 1.00 94.88 107 SER A C 1
ATOM 911 O O . SER A 1 107 ? 2.970 5.585 8.676 1.00 94.88 107 SER A O 1
ATOM 913 N N . SER A 1 108 ? 2.709 3.812 10.055 1.00 96.44 108 SER A N 1
ATOM 914 C CA . SER A 1 108 ? 1.254 3.843 10.110 1.00 96.44 108 SER A CA 1
ATOM 915 C C . SER A 1 108 ? 0.707 3.917 11.535 1.00 96.44 108 SER A C 1
ATOM 917 O O . SER A 1 108 ? 1.327 3.494 12.509 1.00 96.44 108 SER A O 1
ATOM 919 N N . GLY A 1 109 ? -0.486 4.492 11.632 1.00 97.06 109 GLY A N 1
ATOM 920 C CA . GLY A 1 109 ? -1.315 4.554 12.821 1.00 97.06 109 GLY A CA 1
ATOM 921 C C . GLY A 1 109 ? -2.688 3.947 12.555 1.00 97.06 109 GLY A C 1
ATOM 922 O O . GLY A 1 109 ? -3.079 3.712 11.408 1.00 97.06 109 GLY A O 1
ATOM 923 N N . ILE A 1 110 ? -3.432 3.729 13.631 1.00 97.25 110 ILE A N 1
ATOM 924 C CA . ILE A 1 110 ? -4.769 3.144 13.626 1.00 97.25 110 ILE A CA 1
ATOM 925 C C . ILE A 1 110 ? -5.742 4.052 14.371 1.00 97.25 110 ILE A C 1
ATOM 927 O O . ILE A 1 110 ? -5.465 4.520 15.478 1.00 97.25 110 ILE A O 1
ATOM 931 N N . THR A 1 111 ? -6.909 4.254 13.772 1.00 97.38 111 THR A N 1
ATOM 932 C CA . THR A 1 111 ? -8.061 4.872 14.428 1.00 97.38 111 THR A CA 1
ATOM 933 C C . THR A 1 111 ? -9.227 3.896 14.441 1.00 97.38 111 THR A C 1
ATOM 935 O O . THR A 1 111 ? -9.466 3.197 13.455 1.00 97.38 111 THR A O 1
ATOM 938 N N . VAL A 1 112 ? -9.961 3.846 15.551 1.00 97.75 112 VAL A N 1
ATOM 939 C CA . VAL A 1 112 ? -11.211 3.092 15.667 1.00 97.75 112 VAL A CA 1
ATOM 940 C C . VAL A 1 112 ? -12.283 4.024 16.202 1.00 97.75 112 VAL A C 1
ATOM 942 O O . VAL A 1 112 ? -12.264 4.400 17.374 1.00 97.75 112 VAL A O 1
ATOM 945 N N . ASP A 1 113 ? -13.234 4.361 15.341 1.00 97.50 113 ASP A N 1
ATOM 946 C CA . ASP A 1 113 ? -14.301 5.307 15.637 1.00 97.50 113 ASP A CA 1
ATOM 947 C C . ASP A 1 113 ? -15.636 4.578 15.783 1.00 97.50 113 ASP A C 1
ATOM 949 O O . ASP A 1 113 ? -16.013 3.761 14.945 1.00 97.50 113 ASP A O 1
ATOM 953 N N . GLU A 1 114 ? -16.366 4.861 16.858 1.00 97.31 114 GLU A N 1
ATOM 954 C CA . GLU A 1 114 ? -17.729 4.386 17.061 1.00 97.31 114 GLU A CA 1
ATOM 955 C C . GLU A 1 114 ? -18.713 5.262 16.280 1.00 97.31 114 GLU A C 1
ATOM 957 O O . GLU A 1 114 ? -18.675 6.493 16.351 1.00 97.31 114 GLU A O 1
ATOM 962 N N . HIS A 1 115 ? -19.646 4.618 15.587 1.00 96.44 115 HIS A N 1
ATOM 963 C CA . HIS A 1 115 ? -20.683 5.261 14.790 1.00 96.44 115 HIS A CA 1
ATOM 964 C C . HIS A 1 115 ? -22.091 4.816 15.225 1.00 96.44 115 HIS A C 1
ATOM 966 O O . HIS A 1 115 ? -22.284 3.768 15.852 1.00 96.44 115 HIS A O 1
ATOM 972 N N . GLU A 1 116 ? -23.101 5.632 14.907 1.00 95.44 116 GLU A N 1
ATOM 973 C CA . GLU A 1 116 ? -24.517 5.344 15.214 1.00 95.44 116 GLU A CA 1
ATOM 974 C C . GLU A 1 116 ? -25.051 4.093 14.496 1.00 95.44 116 GLU A C 1
ATOM 976 O O . GLU A 1 116 ? -25.876 3.363 15.052 1.00 95.44 116 GLU A O 1
ATOM 981 N N . ASN A 1 117 ? -24.579 3.819 13.279 1.00 93.62 117 ASN A N 1
ATOM 982 C CA . ASN A 1 117 ? -24.931 2.653 12.473 1.00 93.62 117 ASN A CA 1
ATOM 983 C C . ASN A 1 117 ? -23.783 2.257 11.513 1.00 93.62 117 ASN A C 1
ATOM 985 O O . ASN A 1 117 ? -22.728 2.886 11.497 1.00 93.62 117 ASN A O 1
ATOM 989 N N . GLY A 1 118 ? -23.979 1.187 10.736 1.00 90.12 118 GLY A N 1
ATOM 990 C CA . GLY A 1 118 ? -22.978 0.650 9.803 1.00 90.12 118 GLY A CA 1
ATOM 991 C C . GLY A 1 118 ? -22.941 1.310 8.417 1.00 90.12 118 GLY A C 1
ATOM 992 O O . GLY A 1 118 ? -22.270 0.795 7.528 1.00 90.12 118 GLY A O 1
ATOM 993 N N . GLU A 1 119 ? -23.678 2.399 8.181 1.00 91.25 119 GLU A N 1
ATOM 994 C CA . GLU A 1 119 ? -23.695 3.071 6.878 1.00 91.25 119 GLU A CA 1
ATOM 995 C C . GLU A 1 119 ? -22.446 3.939 6.653 1.00 91.25 119 GLU A C 1
ATOM 997 O O . GLU A 1 119 ? -21.854 4.483 7.586 1.00 91.25 119 GLU A O 1
ATOM 1002 N N . TYR A 1 120 ? -22.085 4.149 5.381 1.00 85.75 120 TYR A N 1
ATOM 1003 C CA . TYR A 1 120 ? -20.896 4.916 4.985 1.00 85.75 120 TYR A CA 1
ATOM 1004 C C . TYR A 1 120 ? -20.854 6.340 5.571 1.00 85.75 120 TYR A C 1
ATOM 1006 O O . TYR A 1 120 ? -19.796 6.824 5.964 1.00 85.75 120 TYR A O 1
ATOM 1014 N N . HIS A 1 121 ? -22.011 7.002 5.656 1.00 88.50 121 HIS A N 1
ATOM 1015 C CA . HIS A 1 121 ? -22.157 8.361 6.189 1.00 88.50 121 HIS A CA 1
ATOM 1016 C C . HIS A 1 121 ? -22.722 8.393 7.617 1.00 88.50 121 HIS A C 1
ATOM 1018 O O . HIS A 1 121 ? -23.324 9.394 8.010 1.00 88.50 121 HIS A O 1
ATOM 1024 N N . SER A 1 122 ? -22.575 7.309 8.384 1.00 93.06 122 SER A N 1
ATOM 1025 C CA . SER A 1 122 ? -23.073 7.265 9.757 1.00 93.06 122 SER A CA 1
ATOM 1026 C C . SER A 1 122 ? -22.450 8.362 10.624 1.00 93.06 122 SER A C 1
ATOM 1028 O O . SER A 1 122 ? -21.254 8.644 10.539 1.00 93.06 122 SER A O 1
ATOM 1030 N N . GLU A 1 123 ? -23.248 8.938 11.525 1.00 96.38 123 GLU A N 1
ATOM 1031 C CA . GLU A 1 123 ? -22.773 9.935 12.484 1.00 96.38 123 GLU A CA 1
ATOM 1032 C C . GLU A 1 123 ? -21.707 9.334 13.412 1.00 96.38 123 GLU A C 1
ATOM 1034 O O . GLU A 1 123 ? -21.858 8.211 13.904 1.00 96.38 123 GLU A O 1
ATOM 1039 N N . PHE A 1 124 ? -20.620 10.087 13.600 1.00 96.69 124 PHE A N 1
ATOM 1040 C CA . PHE A 1 124 ? -19.543 9.794 14.544 1.00 96.69 124 PHE A CA 1
ATOM 1041 C C . PHE A 1 124 ? -20.030 9.998 15.981 1.00 96.69 124 PHE A C 1
ATOM 1043 O O . PHE A 1 124 ? -20.712 10.984 16.273 1.00 96.69 124 PHE A O 1
ATOM 1050 N N . ILE A 1 125 ? -19.629 9.101 16.878 1.00 95.69 125 ILE A N 1
ATOM 1051 C CA . ILE A 1 125 ? -19.968 9.155 18.301 1.00 95.69 125 ILE A CA 1
ATOM 1052 C C . ILE A 1 125 ? -18.731 9.448 19.139 1.00 95.69 125 ILE A C 1
ATOM 1054 O O . ILE A 1 125 ? -18.740 10.398 19.922 1.00 95.69 125 ILE A O 1
ATOM 1058 N N . ASP A 1 126 ? -17.706 8.606 19.017 1.00 96.38 126 ASP A N 1
ATOM 1059 C CA . ASP A 1 126 ? -16.495 8.673 19.832 1.00 96.38 126 ASP A CA 1
ATOM 1060 C C . ASP A 1 126 ? -15.336 7.959 19.135 1.00 96.38 126 ASP A C 1
ATOM 1062 O O . ASP A 1 126 ? -15.565 7.023 18.372 1.00 96.38 126 ASP A O 1
ATOM 1066 N N . SER A 1 127 ? -14.105 8.361 19.436 1.00 96.75 127 SER A N 1
ATOM 1067 C CA . SER A 1 127 ? -12.907 7.660 18.974 1.00 96.75 127 SER A CA 1
ATOM 1068 C C . SER A 1 127 ? -12.391 6.794 20.115 1.00 96.75 127 SER A C 1
ATOM 1070 O O . SER A 1 127 ? -11.945 7.301 21.145 1.00 96.75 127 SER A O 1
ATOM 1072 N N . VAL A 1 128 ? -12.523 5.475 19.971 1.00 96.69 128 VAL A N 1
ATOM 1073 C CA . VAL A 1 128 ? -12.137 4.515 21.018 1.00 96.69 128 VAL A CA 1
ATOM 1074 C C . VAL A 1 128 ? -10.676 4.089 20.904 1.00 96.69 128 VAL A C 1
ATOM 1076 O O . VAL A 1 128 ? -10.107 3.612 21.886 1.00 96.69 128 VAL A O 1
ATOM 1079 N N . VAL A 1 129 ? -10.065 4.291 19.736 1.00 97.31 129 VAL A N 1
ATOM 1080 C CA . VAL A 1 129 ? -8.623 4.165 19.502 1.00 97.31 129 VAL A CA 1
ATOM 1081 C C . VAL A 1 129 ? -8.188 5.319 18.606 1.00 97.31 129 VAL A C 1
ATOM 1083 O O . VAL A 1 129 ? -8.763 5.511 17.541 1.00 97.31 129 VAL A O 1
ATOM 1086 N N . ASP A 1 130 ? -7.146 6.034 19.019 1.00 96.94 130 ASP A N 1
ATOM 1087 C CA . ASP A 1 130 ? -6.455 7.048 18.219 1.00 96.94 130 ASP A CA 1
ATOM 1088 C C . ASP A 1 130 ? -4.952 6.908 18.489 1.00 96.94 130 ASP A C 1
ATOM 1090 O O . ASP A 1 130 ? -4.418 7.466 19.453 1.00 96.94 130 ASP A O 1
ATOM 1094 N N . SER A 1 131 ? -4.286 6.059 17.701 1.00 96.62 131 SER A N 1
ATOM 1095 C CA . SER A 1 131 ? -2.844 5.834 17.790 1.00 96.62 131 SER A CA 1
ATOM 1096 C C . SER A 1 131 ? -2.161 6.223 16.488 1.00 96.62 131 SER A C 1
ATOM 1098 O O . SER A 1 131 ? -2.510 5.735 15.417 1.00 96.62 131 SER A O 1
ATOM 1100 N N . ASN A 1 132 ? -1.118 7.046 16.589 1.00 96.06 132 ASN A N 1
ATOM 1101 C CA . ASN A 1 132 ? -0.254 7.378 15.451 1.00 96.06 132 ASN A CA 1
ATOM 1102 C C . ASN A 1 132 ? 0.826 6.317 15.185 1.00 96.06 132 ASN A C 1
ATOM 1104 O O . ASN A 1 132 ? 1.591 6.471 14.239 1.00 96.06 132 ASN A O 1
ATOM 1108 N N . ASP A 1 133 ? 0.904 5.296 16.037 1.00 95.25 133 ASP A N 1
ATOM 1109 C CA . ASP A 1 133 ? 1.877 4.212 15.966 1.00 95.25 133 ASP A CA 1
ATOM 1110 C C . ASP A 1 133 ? 1.138 2.890 16.196 1.00 95.25 133 ASP A C 1
ATOM 1112 O O . ASP A 1 133 ? 0.648 2.597 17.296 1.00 95.25 133 ASP A O 1
ATOM 1116 N N . ILE A 1 134 ? 0.975 2.126 15.120 1.00 94.12 134 ILE A N 1
ATOM 1117 C CA . ILE A 1 134 ? 0.259 0.856 15.168 1.00 94.12 134 ILE A CA 1
ATOM 1118 C C . ILE A 1 134 ? 1.039 -0.208 15.947 1.00 94.12 134 ILE A C 1
ATOM 1120 O O . ILE A 1 134 ? 0.414 -1.015 16.631 1.00 94.12 134 ILE A O 1
ATOM 1124 N N . PHE A 1 135 ? 2.375 -0.172 15.928 1.00 90.62 135 PHE A N 1
ATOM 1125 C CA . PHE A 1 135 ? 3.198 -1.091 16.711 1.00 90.62 135 PHE A CA 1
ATOM 1126 C C . PHE A 1 135 ? 3.015 -0.848 18.200 1.00 90.62 135 PHE A C 1
ATOM 1128 O O . PHE A 1 135 ? 2.731 -1.791 18.936 1.00 90.62 135 PHE A O 1
ATOM 1135 N N . GLN A 1 136 ? 3.079 0.411 18.638 1.00 92.50 136 GLN A N 1
ATOM 1136 C CA . GLN A 1 136 ? 2.821 0.742 20.039 1.00 92.50 136 GLN A CA 1
ATOM 1137 C C . GLN A 1 136 ? 1.408 0.318 20.457 1.00 92.50 136 GLN A C 1
ATOM 1139 O O . GLN A 1 136 ? 1.222 -0.223 21.542 1.00 92.50 136 GLN A O 1
ATOM 1144 N N . PHE A 1 137 ? 0.409 0.511 19.587 1.00 94.56 137 PHE A N 1
ATOM 1145 C CA . PHE A 1 137 ? -0.952 0.044 19.850 1.00 94.56 137 PHE A CA 1
ATOM 1146 C C . PHE A 1 137 ? -1.027 -1.483 19.997 1.00 94.56 137 PHE A C 1
ATOM 1148 O O . PHE A 1 137 ? -1.716 -1.973 20.893 1.00 94.56 137 PHE A O 1
ATOM 1155 N N . MET A 1 138 ? -0.333 -2.234 19.141 1.00 92.31 138 MET A N 1
ATOM 1156 C CA . MET A 1 138 ? -0.281 -3.694 19.218 1.00 92.31 138 MET A CA 1
ATOM 1157 C C . MET A 1 138 ? 0.393 -4.168 20.508 1.00 92.31 138 MET A C 1
ATOM 1159 O O . MET A 1 138 ? -0.156 -5.041 21.179 1.00 92.31 138 MET A O 1
ATOM 1163 N N . GLU A 1 139 ? 1.521 -3.565 20.890 1.00 92.25 139 GLU A N 1
ATOM 1164 C CA . GLU A 1 139 ? 2.219 -3.869 22.146 1.00 92.25 139 GLU A CA 1
ATOM 1165 C C . GLU A 1 139 ? 1.350 -3.561 23.372 1.00 92.25 139 GLU A C 1
ATOM 1167 O O . GLU A 1 139 ? 1.219 -4.397 24.263 1.00 92.25 139 GLU A O 1
ATOM 1172 N N . ASP A 1 140 ? 0.704 -2.392 23.402 1.00 94.12 140 ASP A N 1
ATOM 1173 C CA . ASP A 1 140 ? -0.125 -1.950 24.532 1.00 94.12 140 ASP A CA 1
ATOM 1174 C C . ASP A 1 140 ? -1.357 -2.841 24.762 1.00 94.12 140 ASP A C 1
ATOM 1176 O O . ASP A 1 140 ? -1.929 -2.841 25.856 1.00 94.12 140 ASP A O 1
ATOM 1180 N N . ASN A 1 141 ? -1.784 -3.581 23.734 1.00 93.69 141 ASN A N 1
ATOM 1181 C CA . ASN A 1 141 ? -2.966 -4.440 23.762 1.00 93.69 141 ASN A CA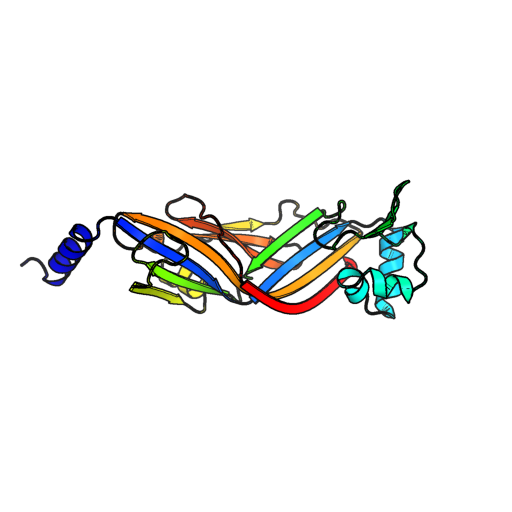 1
ATOM 1182 C C . ASN A 1 141 ? -2.634 -5.937 23.653 1.00 93.69 141 ASN A C 1
ATOM 1184 O O . ASN A 1 141 ? -3.558 -6.734 23.485 1.00 93.69 141 ASN A O 1
ATOM 1188 N N . ASP A 1 142 ? -1.354 -6.316 23.768 1.00 91.25 142 ASP A N 1
ATOM 1189 C CA . ASP A 1 142 ? -0.872 -7.700 23.652 1.00 91.25 142 ASP A CA 1
ATOM 1190 C C . ASP A 1 142 ? -1.399 -8.407 22.378 1.00 91.25 142 ASP A C 1
ATOM 1192 O O . ASP A 1 142 ? -1.863 -9.550 22.428 1.00 91.25 142 ASP A O 1
ATOM 1196 N N . LEU A 1 143 ? -1.383 -7.714 21.230 1.00 89.56 143 LEU A N 1
ATOM 1197 C CA . LEU A 1 143 ? -1.867 -8.264 19.959 1.00 89.56 143 LEU A CA 1
ATOM 1198 C C . LEU A 1 143 ? -0.809 -9.152 19.297 1.00 89.56 143 LEU A C 1
ATOM 1200 O O . LEU A 1 143 ? 0.337 -8.743 19.116 1.00 89.56 143 LEU A O 1
ATOM 1204 N N . ASP A 1 144 ? -1.222 -10.343 18.863 1.00 71.62 144 ASP A N 1
ATOM 1205 C CA . ASP A 1 144 ? -0.381 -11.216 18.045 1.00 71.62 144 ASP A CA 1
ATOM 1206 C C . ASP A 1 144 ? -0.194 -10.604 16.644 1.00 71.62 144 ASP A C 1
ATOM 1208 O O . ASP A 1 144 ? -1.171 -10.313 15.945 1.00 71.62 144 ASP A O 1
ATOM 1212 N N . ASN A 1 145 ? 1.059 -10.455 16.205 1.00 70.69 145 ASN A N 1
ATOM 1213 C CA . ASN A 1 145 ? 1.381 -10.131 14.819 1.00 70.69 145 ASN A CA 1
ATOM 1214 C C . ASN A 1 145 ? 1.402 -11.406 13.967 1.00 70.69 145 ASN A C 1
ATOM 1216 O O . ASN A 1 145 ? 1.959 -12.435 14.352 1.00 70.69 145 ASN A O 1
ATOM 1220 N N . ILE A 1 146 ? 0.811 -11.340 12.775 1.00 78.81 146 ILE A N 1
ATOM 1221 C CA . ILE A 1 146 ? 0.988 -12.381 11.763 1.00 78.81 146 ILE A CA 1
ATOM 1222 C C . ILE A 1 146 ? 1.751 -11.749 10.611 1.00 78.81 146 ILE A C 1
ATOM 1224 O O . ILE A 1 146 ? 1.154 -11.146 9.722 1.00 78.81 146 ILE A O 1
ATOM 1228 N N . THR A 1 147 ? 3.072 -11.899 10.640 1.00 80.38 147 THR A N 1
ATOM 1229 C CA . THR A 1 147 ? 3.918 -11.539 9.504 1.00 80.38 147 THR A CA 1
ATOM 1230 C C . THR A 1 147 ? 3.970 -12.719 8.544 1.00 80.38 147 THR A C 1
ATOM 1232 O O . THR A 1 147 ? 4.509 -13.786 8.855 1.00 80.38 147 THR A O 1
ATOM 1235 N N . CYS A 1 148 ? 3.378 -12.535 7.371 1.00 79.62 148 CYS A N 1
ATOM 1236 C CA . CYS A 1 148 ? 3.582 -13.409 6.230 1.00 79.62 148 CYS A CA 1
ATOM 1237 C C . CYS A 1 148 ? 4.866 -12.990 5.504 1.00 79.62 148 CYS A C 1
ATOM 1239 O O . CYS A 1 148 ? 5.220 -11.816 5.452 1.00 79.62 148 CYS A O 1
ATOM 1241 N N . VAL A 1 149 ? 5.552 -13.952 4.902 1.00 74.44 149 VAL A N 1
ATOM 1242 C CA . VAL A 1 149 ? 6.638 -13.661 3.960 1.00 74.44 149 VAL A CA 1
ATOM 1243 C C . VAL A 1 149 ? 6.063 -13.785 2.557 1.00 74.44 149 VAL A C 1
ATOM 1245 O O . VAL A 1 149 ? 5.206 -14.646 2.327 1.00 74.44 149 VAL A O 1
ATOM 1248 N N . CYS A 1 150 ? 6.513 -12.930 1.636 1.00 73.38 150 CYS A N 1
ATOM 1249 C CA . CYS A 1 150 ? 6.202 -13.045 0.216 1.00 73.38 150 CYS A CA 1
ATOM 1250 C C . CYS A 1 150 ? 6.252 -14.526 -0.243 1.00 73.38 150 CYS A C 1
ATOM 1252 O O . CYS A 1 150 ? 7.243 -15.202 0.049 1.00 73.38 150 CYS A O 1
ATOM 1254 N N . PRO A 1 151 ? 5.208 -15.046 -0.931 1.00 62.91 151 PRO A N 1
ATOM 1255 C CA . PRO A 1 151 ? 5.032 -16.482 -1.189 1.00 62.91 151 PRO A CA 1
ATOM 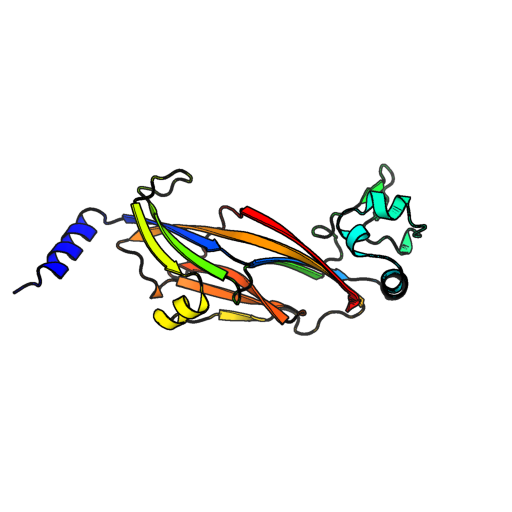1256 C C . PRO A 1 151 ? 6.211 -17.177 -1.883 1.00 62.91 151 PRO A C 1
ATOM 1258 O O . PRO A 1 151 ? 6.398 -18.380 -1.704 1.00 62.91 151 PRO A O 1
ATOM 1261 N N . ASP A 1 152 ? 7.016 -16.420 -2.630 1.00 65.00 152 ASP A N 1
ATOM 1262 C CA . ASP A 1 152 ? 8.255 -16.877 -3.242 1.00 65.00 152 ASP A CA 1
ATOM 1263 C C . ASP A 1 152 ? 9.448 -16.232 -2.522 1.00 65.00 152 ASP A C 1
ATOM 1265 O O . ASP A 1 152 ? 9.754 -15.054 -2.718 1.00 65.00 152 ASP A O 1
ATOM 1269 N N . GLU A 1 153 ? 10.144 -17.012 -1.684 1.00 63.44 153 GLU A N 1
ATOM 1270 C CA . GLU A 1 153 ? 11.289 -16.564 -0.863 1.00 63.44 153 GLU A CA 1
ATOM 1271 C C . GLU A 1 153 ? 12.431 -15.925 -1.684 1.00 63.44 153 GLU A C 1
ATOM 1273 O O . GLU A 1 153 ? 13.318 -15.283 -1.122 1.00 63.44 153 GLU A O 1
ATOM 1278 N N . GLN A 1 154 ? 12.438 -16.096 -3.012 1.00 79.12 154 GLN A N 1
ATOM 1279 C CA . GLN A 1 154 ? 13.448 -15.531 -3.899 1.00 79.12 154 GLN A CA 1
ATOM 1280 C C . GLN A 1 154 ? 12.823 -14.663 -4.994 1.00 79.12 154 GLN A C 1
ATOM 1282 O O . GLN A 1 154 ? 12.117 -15.165 -5.866 1.00 79.12 154 GLN A O 1
ATOM 1287 N N . CYS A 1 155 ? 13.188 -13.377 -4.990 1.00 82.25 155 CYS A N 1
ATOM 1288 C CA . CYS A 1 155 ? 12.908 -12.456 -6.089 1.00 82.25 155 CYS A CA 1
ATOM 1289 C C . CYS A 1 155 ? 13.412 -13.046 -7.424 1.00 82.25 155 CYS A C 1
ATOM 1291 O O . CYS A 1 155 ? 14.565 -13.505 -7.487 1.00 82.25 155 CYS A O 1
ATOM 1293 N N . PRO A 1 156 ? 12.584 -13.068 -8.487 1.00 85.56 156 PRO A N 1
ATOM 1294 C CA . PRO A 1 156 ? 13.002 -13.529 -9.800 1.00 85.56 156 PRO A CA 1
ATOM 1295 C C . PRO A 1 156 ? 14.223 -12.766 -10.317 1.00 85.56 156 PRO A C 1
ATOM 1297 O O . PRO A 1 156 ? 14.481 -11.621 -9.964 1.00 85.56 156 PRO A O 1
ATOM 1300 N N . THR A 1 157 ? 14.982 -13.409 -11.201 1.00 88.19 157 THR A N 1
ATOM 1301 C CA . THR A 1 157 ? 16.080 -12.733 -11.900 1.00 88.19 157 THR A CA 1
ATOM 1302 C C . THR A 1 157 ? 15.508 -11.850 -13.003 1.00 88.19 157 THR A C 1
ATOM 1304 O O . THR A 1 157 ? 14.653 -12.324 -13.754 1.00 88.19 157 THR A O 1
ATOM 1307 N N . TYR A 1 158 ? 16.039 -10.633 -13.149 1.00 95.56 158 TYR A N 1
ATOM 1308 C CA . TYR A 1 158 ? 15.638 -9.661 -14.171 1.00 95.56 158 TYR A CA 1
ATOM 1309 C C . TYR A 1 158 ? 14.253 -9.069 -13.923 1.00 95.56 158 TYR A C 1
ATOM 1311 O O . TYR A 1 158 ? 13.326 -9.245 -14.716 1.00 95.56 158 TYR A O 1
ATOM 1319 N N . VAL A 1 159 ? 14.125 -8.346 -12.819 1.00 95.06 159 VAL A N 1
ATOM 1320 C CA . VAL A 1 159 ? 12.874 -7.688 -12.436 1.00 95.06 159 VAL A CA 1
ATOM 1321 C C . VAL A 1 159 ? 13.052 -6.181 -12.503 1.00 95.06 159 VAL A C 1
ATOM 1323 O O . VAL A 1 159 ? 14.072 -5.649 -12.069 1.00 95.06 159 VAL A O 1
ATOM 1326 N N . LEU A 1 160 ? 12.057 -5.488 -13.048 1.00 95.94 160 LEU A N 1
ATOM 1327 C CA . LEU A 1 160 ? 11.883 -4.063 -12.811 1.00 95.94 160 LEU A CA 1
ATOM 1328 C C . LEU A 1 160 ? 10.864 -3.905 -11.688 1.00 95.94 160 LEU A C 1
ATOM 1330 O O . LEU A 1 160 ? 9.715 -4.322 -11.807 1.00 95.94 160 LEU A O 1
ATOM 1334 N N . HIS A 1 161 ? 11.326 -3.333 -10.589 1.00 94.75 161 HIS A N 1
ATOM 1335 C CA . HIS A 1 161 ? 10.524 -2.972 -9.440 1.00 94.75 161 HIS A CA 1
ATOM 1336 C C . HIS A 1 161 ? 10.143 -1.500 -9.556 1.00 94.75 161 HIS A C 1
ATOM 1338 O O . HIS A 1 161 ? 10.992 -0.648 -9.828 1.00 94.75 161 HIS A O 1
ATOM 1344 N N . PHE A 1 162 ? 8.866 -1.211 -9.355 1.00 95.50 162 PHE A N 1
ATOM 1345 C CA . PHE A 1 162 ? 8.343 0.140 -9.320 1.00 95.50 162 PHE A CA 1
ATOM 1346 C C . PHE A 1 162 ? 7.474 0.321 -8.084 1.00 95.50 162 PHE A C 1
ATOM 1348 O O . PHE A 1 162 ? 6.602 -0.509 -7.837 1.00 95.50 162 PHE A O 1
ATOM 1355 N N . SER A 1 163 ? 7.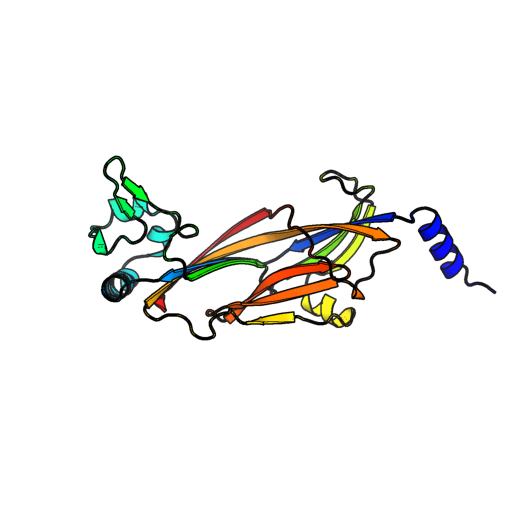696 1.409 -7.351 1.00 94.62 163 SER A N 1
ATOM 1356 C CA . SER A 1 163 ? 6.898 1.784 -6.185 1.00 94.62 163 SER A CA 1
ATOM 1357 C C . SER A 1 163 ? 6.388 3.212 -6.305 1.00 94.62 163 SER A C 1
ATOM 1359 O O . SER A 1 163 ? 7.174 4.140 -6.491 1.00 94.62 163 SER A O 1
ATOM 1361 N N . SER A 1 164 ? 5.081 3.377 -6.128 1.00 94.94 164 SER A N 1
ATOM 1362 C CA . SER A 1 164 ? 4.401 4.634 -5.816 1.00 94.94 164 SER A CA 1
ATOM 1363 C C . SER A 1 164 ? 4.427 4.839 -4.307 1.00 94.94 164 SER A C 1
ATOM 1365 O O . SER A 1 164 ? 3.921 3.989 -3.580 1.00 94.94 164 SER A O 1
ATOM 1367 N N . TYR A 1 165 ? 4.989 5.942 -3.817 1.00 95.06 165 TYR A N 1
ATOM 1368 C CA . TYR A 1 165 ? 4.978 6.284 -2.396 1.00 95.06 165 TYR A CA 1
ATOM 1369 C C . TYR A 1 165 ? 3.867 7.275 -2.101 1.00 95.06 165 TYR A C 1
ATOM 1371 O O . TYR A 1 165 ? 3.791 8.361 -2.675 1.00 95.06 165 TYR A O 1
ATOM 1379 N N . GLU A 1 166 ? 3.032 6.946 -1.127 1.00 96.25 166 GLU A N 1
ATOM 1380 C CA . GLU A 1 166 ? 1.817 7.691 -0.860 1.00 96.25 166 GLU A CA 1
ATOM 1381 C C . GLU A 1 166 ? 1.643 7.979 0.628 1.00 96.25 166 GLU A C 1
ATOM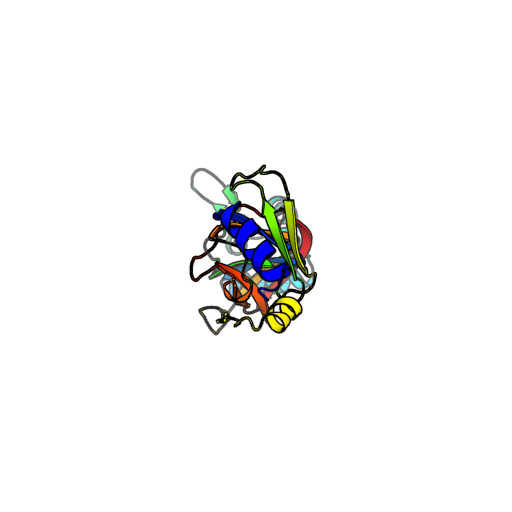 1383 O O . GLU A 1 166 ? 2.224 7.344 1.510 1.00 96.25 166 GLU A O 1
ATOM 1388 N N . LYS A 1 167 ? 0.824 8.991 0.917 1.00 96.94 167 LYS A N 1
ATOM 1389 C CA . LYS A 1 167 ? 0.383 9.297 2.276 1.00 96.94 167 LYS A CA 1
ATOM 1390 C C . LYS A 1 167 ? -1.128 9.430 2.322 1.00 96.94 167 LYS A C 1
ATOM 1392 O O . LYS A 1 167 ? -1.685 10.208 1.546 1.00 96.94 167 LYS A O 1
ATOM 1397 N N . GLY A 1 168 ? -1.762 8.791 3.295 1.00 96.62 168 GLY A N 1
ATOM 1398 C CA . GLY A 1 168 ? -3.194 8.932 3.535 1.00 96.62 168 GLY A CA 1
ATOM 1399 C C . GLY A 1 168 ? -3.774 7.745 4.284 1.00 96.62 168 GLY A C 1
ATOM 1400 O O . GLY A 1 168 ? -3.090 7.162 5.124 1.00 96.62 168 GLY A O 1
ATOM 1401 N N . THR A 1 169 ? -5.028 7.431 3.983 1.00 96.62 169 THR A N 1
ATOM 1402 C CA . THR A 1 169 ? -5.758 6.285 4.527 1.00 96.62 169 THR A CA 1
ATOM 1403 C C . THR A 1 169 ? -5.653 5.130 3.542 1.00 96.62 169 THR A C 1
ATOM 1405 O O . THR A 1 169 ? -6.156 5.239 2.427 1.00 96.62 169 THR A O 1
ATOM 1408 N N . PHE A 1 170 ? -5.001 4.040 3.942 1.00 96.81 170 PHE A N 1
ATOM 1409 C CA . PHE A 1 170 ? -4.803 2.850 3.101 1.00 96.81 170 PHE A CA 1
ATOM 1410 C C . PHE A 1 170 ? -5.862 1.775 3.339 1.00 96.81 170 PHE A C 1
ATOM 1412 O O . PHE A 1 170 ? -6.124 0.950 2.465 1.00 96.81 170 PHE A O 1
ATOM 1419 N N . PHE A 1 171 ? -6.463 1.788 4.525 1.00 96.81 171 PHE A N 1
ATOM 1420 C CA . PHE A 1 171 ? -7.501 0.851 4.912 1.00 96.81 171 PHE A CA 1
ATOM 1421 C C . PHE A 1 171 ? -8.623 1.597 5.615 1.00 96.81 171 PHE A C 1
ATOM 1423 O O . PHE A 1 171 ? -8.347 2.397 6.512 1.00 96.81 171 PHE A O 1
ATOM 1430 N N . ASP A 1 172 ? -9.860 1.298 5.240 1.00 96.06 172 ASP A N 1
ATOM 1431 C CA . ASP A 1 172 ? -11.062 1.785 5.897 1.00 96.06 172 ASP A CA 1
ATOM 1432 C C . ASP A 1 172 ? -12.114 0.679 5.952 1.00 96.06 172 ASP A C 1
ATOM 1434 O O . ASP A 1 172 ? -12.750 0.369 4.952 1.00 96.06 172 ASP A O 1
ATOM 1438 N N . GLY A 1 173 ? -12.281 0.058 7.113 1.00 95.88 173 GLY A N 1
ATOM 1439 C CA . GLY A 1 173 ? -13.191 -1.069 7.294 1.00 95.88 173 GLY A CA 1
ATOM 1440 C C . GLY A 1 173 ? -14.286 -0.774 8.306 1.00 95.88 173 GLY A C 1
ATOM 1441 O O . GLY A 1 173 ? -14.082 -0.026 9.264 1.00 95.88 173 GLY A O 1
ATOM 1442 N N . ARG A 1 174 ? -15.457 -1.389 8.129 1.00 95.88 174 ARG A N 1
ATOM 1443 C CA . ARG A 1 174 ? -16.596 -1.260 9.051 1.00 95.88 174 ARG A CA 1
ATOM 1444 C C . ARG A 1 174 ? -16.947 -2.598 9.674 1.00 95.88 174 ARG A C 1
ATOM 1446 O O . ARG A 1 174 ? -17.039 -3.607 8.985 1.00 95.88 174 ARG A O 1
ATOM 1453 N N . ILE A 1 175 ? -17.205 -2.596 10.979 1.00 96.81 175 ILE A N 1
ATOM 1454 C CA . ILE A 1 175 ? -17.611 -3.793 11.719 1.00 96.81 175 ILE A CA 1
ATOM 1455 C C . ILE A 1 175 ? -18.829 -3.532 12.603 1.00 96.81 175 ILE A C 1
ATOM 1457 O O . ILE A 1 175 ? -19.006 -2.447 13.159 1.00 96.81 175 ILE A O 1
ATOM 1461 N N . GLU A 1 176 ? -19.647 -4.569 12.770 1.00 96.50 176 GLU A N 1
ATOM 1462 C CA . GLU A 1 176 ? -20.736 -4.631 13.743 1.00 96.50 176 GLU A CA 1
ATOM 1463 C C . GLU A 1 176 ? -20.320 -5.546 14.901 1.00 96.50 176 GLU A C 1
ATOM 1465 O O . GLU A 1 176 ? -19.933 -6.698 14.696 1.00 96.50 176 GLU A O 1
ATOM 1470 N N . VAL A 1 177 ? -20.393 -5.043 16.133 1.00 95.06 177 VAL A N 1
ATOM 1471 C CA . VAL A 1 177 ? -19.903 -5.742 17.326 1.00 95.06 177 VAL A CA 1
ATOM 1472 C C . VAL A 1 177 ? -20.987 -5.810 18.396 1.00 95.06 177 VAL A C 1
ATOM 1474 O O . VAL A 1 177 ? -21.683 -4.835 18.681 1.00 95.06 177 VAL A O 1
ATOM 1477 N N . ALA A 1 178 ? -21.101 -6.975 19.038 1.00 92.25 178 ALA A N 1
ATOM 1478 C CA . ALA A 1 178 ? -21.902 -7.135 20.243 1.00 92.25 178 ALA A CA 1
ATOM 1479 C C . ALA A 1 178 ? -21.142 -6.584 21.463 1.00 92.25 178 ALA A C 1
ATOM 1481 O O . ALA A 1 178 ? -20.195 -7.203 21.952 1.00 92.25 178 ALA A O 1
ATOM 1482 N N . GLY A 1 179 ? -21.579 -5.434 21.976 1.00 90.81 179 GLY A N 1
ATOM 1483 C CA . GLY A 1 179 ? -20.918 -4.714 23.064 1.00 90.81 179 GLY A CA 1
ATOM 1484 C C . GLY A 1 179 ? -19.839 -3.741 22.584 1.00 90.81 179 GLY A C 1
ATOM 1485 O O . GLY A 1 179 ? -19.877 -3.265 21.455 1.00 90.81 179 GLY A O 1
ATOM 1486 N N . LYS A 1 180 ? -18.915 -3.387 23.485 1.00 92.88 180 LYS A N 1
ATOM 1487 C CA . LYS A 1 180 ? -17.830 -2.441 23.188 1.00 92.88 180 LYS A CA 1
ATOM 1488 C C . LYS A 1 180 ? -16.730 -3.092 22.356 1.00 92.88 180 LYS A C 1
ATOM 1490 O O . LYS A 1 180 ? -16.523 -4.301 22.461 1.00 92.88 180 LYS A O 1
ATOM 1495 N N . PHE A 1 181 ? -16.005 -2.267 21.605 1.00 95.69 181 PHE A N 1
ATOM 1496 C CA . PHE A 1 181 ? -14.774 -2.672 20.941 1.00 95.69 181 PHE A CA 1
ATOM 1497 C C . PHE A 1 181 ? -13.788 -3.267 21.952 1.00 95.69 181 PHE A C 1
ATOM 1499 O O . PHE A 1 181 ? -13.506 -2.685 23.000 1.00 95.69 181 PHE A O 1
ATOM 1506 N N . ASP A 1 182 ? -13.306 -4.453 21.619 1.00 95.38 182 ASP A N 1
ATOM 1507 C CA . ASP A 1 182 ? -12.273 -5.188 22.335 1.00 95.38 182 ASP A CA 1
ATOM 1508 C C . ASP A 1 182 ? -11.036 -5.277 21.429 1.00 95.38 182 ASP A C 1
ATOM 1510 O O . ASP A 1 182 ? -11.099 -6.014 20.435 1.00 95.38 182 ASP A O 1
ATOM 1514 N N . PRO A 1 183 ? -9.955 -4.522 21.716 1.00 95.12 183 PRO A N 1
ATOM 1515 C CA . PRO A 1 183 ? -8.736 -4.522 20.911 1.00 95.12 183 PRO A CA 1
ATOM 1516 C C . PRO A 1 183 ? -8.123 -5.911 20.742 1.00 95.12 183 PRO A C 1
ATOM 1518 O O . PRO A 1 183 ? -7.646 -6.219 19.658 1.00 95.12 183 PRO A O 1
ATOM 1521 N N . ALA A 1 184 ? -8.229 -6.783 21.753 1.00 93.69 184 ALA A N 1
ATOM 1522 C CA . ALA A 1 184 ? -7.645 -8.128 21.743 1.00 93.69 184 ALA A CA 1
ATOM 1523 C C . ALA A 1 184 ? -8.236 -9.058 20.666 1.00 93.69 184 ALA A C 1
ATOM 1525 O O . ALA A 1 184 ? -7.731 -10.154 20.428 1.00 93.69 184 ALA A O 1
ATOM 1526 N N . LYS A 1 185 ? -9.337 -8.651 20.025 1.00 94.38 185 LYS A N 1
ATOM 1527 C CA . LYS A 1 185 ? -9.952 -9.375 18.905 1.00 94.38 185 LYS A CA 1
ATOM 1528 C C . LYS A 1 185 ? -9.460 -8.905 17.541 1.00 94.38 185 LYS A C 1
ATOM 1530 O O . LYS A 1 185 ? -9.825 -9.534 16.548 1.00 94.38 185 LYS A O 1
ATOM 1535 N N . LEU A 1 186 ? -8.706 -7.811 17.478 1.00 95.50 186 LEU A N 1
ATOM 1536 C CA . LEU A 1 186 ? -8.107 -7.321 16.247 1.00 95.50 186 LEU A CA 1
ATOM 1537 C C . LEU A 1 186 ? -6.860 -8.149 15.925 1.00 95.50 186 LEU A C 1
ATOM 1539 O O . LEU A 1 186 ? -6.047 -8.419 16.806 1.00 95.50 186 LEU A O 1
ATOM 1543 N N . LYS A 1 187 ? -6.691 -8.517 14.656 1.00 94.50 187 LYS A N 1
ATOM 1544 C CA . LYS A 1 187 ? -5.425 -9.041 14.137 1.00 94.50 187 LYS A CA 1
ATOM 1545 C C . LYS A 1 187 ? -5.031 -8.254 12.905 1.00 94.50 187 LYS A C 1
ATOM 1547 O O . LYS A 1 187 ? -5.858 -8.058 12.014 1.00 94.50 187 LYS A O 1
ATOM 1552 N N . ILE A 1 188 ? -3.772 -7.845 12.874 1.00 93.75 188 ILE A N 1
ATOM 1553 C CA . ILE A 1 188 ? -3.153 -7.149 11.753 1.00 93.75 188 ILE A CA 1
ATOM 1554 C C . ILE A 1 188 ? -2.196 -8.141 11.101 1.00 93.75 188 ILE A C 1
ATOM 1556 O O . ILE A 1 188 ? -1.311 -8.690 11.762 1.00 93.75 188 ILE A O 1
ATOM 1560 N N . VAL A 1 189 ? -2.428 -8.410 9.821 1.00 92.81 189 VAL A N 1
ATOM 1561 C CA . VAL A 1 189 ? -1.588 -9.276 9.001 1.00 92.81 189 VAL A CA 1
ATOM 1562 C C . VAL A 1 189 ? -0.715 -8.387 8.135 1.00 92.81 189 VAL A C 1
ATOM 1564 O O . VAL A 1 189 ? -1.216 -7.511 7.425 1.00 92.81 189 VAL A O 1
ATOM 1567 N N . THR A 1 190 ? 0.586 -8.625 8.195 1.00 92.81 190 THR A N 1
ATOM 1568 C CA . THR A 1 190 ? 1.570 -7.954 7.354 1.00 92.81 190 THR A CA 1
ATOM 1569 C C . THR A 1 190 ? 2.184 -8.923 6.362 1.00 92.81 190 THR A C 1
ATOM 1571 O O . THR A 1 190 ? 2.094 -10.146 6.491 1.00 92.81 190 THR A O 1
ATOM 1574 N N . THR A 1 191 ? 2.804 -8.385 5.323 1.00 91.81 191 THR A N 1
ATOM 1575 C CA . THR A 1 191 ? 3.635 -9.148 4.399 1.00 91.81 191 THR A CA 1
ATOM 1576 C C . THR A 1 191 ? 4.945 -8.415 4.170 1.00 91.81 191 THR A C 1
ATOM 1578 O O . THR A 1 191 ? 4.928 -7.237 3.820 1.00 91.81 191 THR A O 1
ATOM 1581 N N . GLU A 1 192 ? 6.063 -9.110 4.382 1.00 90.94 192 GLU A N 1
ATOM 1582 C CA . GLU A 1 192 ? 7.399 -8.629 4.018 1.00 90.94 192 GLU A CA 1
ATOM 1583 C C . GLU A 1 192 ? 7.679 -8.946 2.539 1.00 90.94 192 GLU A C 1
ATOM 1585 O O . GLU A 1 192 ? 7.596 -10.107 2.111 1.00 90.94 192 GLU A O 1
ATOM 1590 N N . PHE A 1 193 ? 7.992 -7.914 1.753 1.00 88.38 193 PHE A N 1
ATOM 1591 C CA . PHE A 1 193 ? 8.255 -8.002 0.311 1.00 88.38 193 PHE A CA 1
ATOM 1592 C C . PHE A 1 193 ? 9.756 -8.043 -0.009 1.00 88.38 193 PHE A C 1
ATOM 1594 O O . PHE A 1 193 ? 10.607 -7.834 0.851 1.00 88.38 193 PHE A O 1
ATOM 1601 N N . TRP A 1 194 ? 10.114 -8.314 -1.271 1.00 87.50 194 TRP A N 1
ATOM 1602 C CA . TRP A 1 194 ? 11.517 -8.476 -1.690 1.00 87.50 194 TRP A CA 1
ATOM 1603 C C . TRP A 1 194 ? 12.388 -7.226 -1.507 1.00 87.50 194 TRP A C 1
ATOM 1605 O O . TRP A 1 194 ? 13.610 -7.345 -1.414 1.00 87.50 194 TRP A O 1
ATOM 1615 N N . ASN A 1 195 ? 11.780 -6.042 -1.453 1.00 85.06 195 ASN A N 1
ATOM 1616 C CA . ASN A 1 195 ? 12.450 -4.783 -1.129 1.00 85.06 195 ASN A CA 1
ATOM 1617 C C . ASN A 1 195 ? 12.681 -4.583 0.388 1.00 85.06 195 ASN A C 1
ATOM 1619 O O . ASN A 1 195 ? 13.331 -3.613 0.773 1.00 85.06 195 ASN A O 1
ATOM 1623 N N . GLY A 1 196 ? 12.195 -5.500 1.233 1.00 87.69 196 GLY A N 1
ATOM 1624 C CA . GLY A 1 196 ? 12.283 -5.449 2.693 1.00 87.69 196 GLY A CA 1
ATOM 1625 C C . GLY A 1 196 ? 11.195 -4.609 3.364 1.00 87.69 196 GLY A C 1
ATOM 1626 O O . GLY A 1 196 ? 11.255 -4.416 4.574 1.00 87.69 196 GLY A O 1
ATOM 1627 N N . GLU A 1 197 ? 10.223 -4.085 2.614 1.00 89.38 197 GLU A N 1
ATOM 1628 C CA . GLU A 1 197 ? 9.086 -3.385 3.207 1.00 89.38 197 GLU A CA 1
ATOM 1629 C C . GLU A 1 197 ? 8.083 -4.376 3.796 1.00 89.38 197 GLU A C 1
ATOM 1631 O O . GLU A 1 197 ? 7.736 -5.378 3.168 1.00 89.38 197 GLU A O 1
ATOM 1636 N N . GLU A 1 198 ? 7.576 -4.055 4.985 1.00 92.75 198 GLU A N 1
ATOM 1637 C CA . GLU A 1 198 ? 6.513 -4.800 5.648 1.00 92.75 198 GLU A CA 1
ATOM 1638 C C . GLU A 1 198 ? 5.199 -4.013 5.536 1.00 92.75 198 GLU A C 1
ATOM 1640 O O . GLU A 1 198 ? 5.016 -2.952 6.140 1.00 92.75 198 GLU A O 1
ATOM 1645 N N . ILE A 1 199 ? 4.282 -4.512 4.705 1.00 94.00 199 ILE A N 1
ATOM 1646 C CA . ILE A 1 199 ? 3.025 -3.826 4.379 1.00 94.00 199 ILE A CA 1
ATOM 1647 C C . ILE A 1 199 ? 1.852 -4.550 5.032 1.00 94.00 199 ILE A C 1
ATOM 1649 O O . ILE A 1 199 ? 1.784 -5.777 5.011 1.00 94.00 199 ILE A O 1
ATOM 1653 N N . ILE A 1 200 ? 0.903 -3.795 5.581 1.00 94.50 200 ILE A N 1
ATOM 1654 C CA . ILE A 1 200 ? -0.361 -4.325 6.101 1.00 94.50 200 ILE A CA 1
ATOM 1655 C C . ILE A 1 200 ? -1.217 -4.802 4.921 1.00 94.50 200 ILE A C 1
ATOM 1657 O O . ILE A 1 200 ? -1.582 -4.003 4.057 1.00 94.50 200 ILE A O 1
ATOM 1661 N N . THR A 1 201 ? -1.541 -6.096 4.890 1.00 93.00 201 THR A N 1
ATOM 1662 C CA . THR A 1 201 ? -2.263 -6.746 3.780 1.00 93.00 201 THR A CA 1
ATOM 1663 C C . THR A 1 201 ? -3.666 -7.201 4.148 1.00 93.00 201 THR A C 1
ATOM 1665 O O . THR A 1 201 ? -4.523 -7.284 3.274 1.00 93.00 201 THR A O 1
ATOM 1668 N N . SER A 1 202 ? -3.928 -7.486 5.424 1.00 93.25 202 SER A N 1
ATOM 1669 C CA . SER A 1 202 ? -5.263 -7.869 5.884 1.00 93.25 202 SER A CA 1
ATOM 1670 C C . SER A 1 202 ? -5.471 -7.479 7.342 1.00 93.25 202 SER A C 1
ATOM 1672 O O . SER A 1 202 ? -4.540 -7.450 8.152 1.00 93.25 202 SER A O 1
ATOM 1674 N N . ILE A 1 203 ? -6.720 -7.171 7.677 1.00 94.62 203 ILE A N 1
ATOM 1675 C CA . ILE A 1 203 ? -7.154 -6.882 9.038 1.00 94.62 203 ILE A CA 1
ATOM 1676 C C . ILE A 1 203 ? -8.353 -7.767 9.325 1.00 94.62 203 ILE A C 1
ATOM 1678 O O . ILE A 1 203 ? -9.301 -7.835 8.544 1.00 94.62 203 ILE A O 1
ATOM 1682 N N . THR A 1 204 ? -8.323 -8.438 10.470 1.00 95.38 204 THR A N 1
ATOM 1683 C CA . THR A 1 204 ? -9.449 -9.251 10.930 1.00 95.38 204 THR A CA 1
ATOM 1684 C C . THR A 1 204 ? -9.920 -8.772 12.292 1.00 95.38 204 THR A C 1
ATOM 1686 O O . THR A 1 204 ? -9.128 -8.302 13.113 1.00 95.38 204 THR A O 1
ATOM 1689 N N . TYR A 1 205 ? -11.215 -8.915 12.551 1.00 95.75 205 TYR A N 1
ATOM 1690 C CA . TYR A 1 205 ? -11.798 -8.714 13.867 1.00 95.75 205 TYR A CA 1
ATOM 1691 C C . TYR A 1 205 ? -12.584 -9.955 14.267 1.00 95.75 205 TYR A C 1
ATOM 1693 O O . TYR A 1 205 ? -13.504 -10.372 13.565 1.00 95.75 205 TYR A O 1
ATOM 1701 N N . ASN A 1 206 ? -12.234 -10.553 15.407 1.00 94.62 206 ASN A N 1
ATOM 1702 C CA . ASN A 1 206 ? -12.842 -11.797 15.882 1.00 94.62 206 ASN A CA 1
ATOM 1703 C C . ASN A 1 206 ? -12.785 -12.913 14.815 1.00 94.62 206 ASN A C 1
ATOM 1705 O O . ASN A 1 206 ? -13.784 -13.584 14.554 1.00 94.62 206 ASN A O 1
ATOM 1709 N N . ASP A 1 207 ? -11.611 -13.064 14.189 1.00 92.75 207 ASP A N 1
ATOM 1710 C CA . ASP A 1 207 ? -11.305 -14.043 13.132 1.00 92.75 207 ASP A CA 1
ATOM 1711 C C . ASP A 1 207 ? -12.117 -13.890 11.833 1.00 92.75 207 ASP A C 1
ATOM 1713 O O . ASP A 1 207 ? -12.140 -14.798 11.002 1.00 92.75 207 ASP A O 1
ATOM 1717 N N . VAL A 1 208 ? -12.775 -12.745 11.641 1.00 94.81 208 VAL A N 1
ATOM 1718 C CA . VAL A 1 208 ? -13.467 -12.393 10.398 1.00 94.81 208 VAL A CA 1
ATOM 1719 C C . VAL A 1 208 ? -12.687 -11.283 9.710 1.00 94.81 208 VAL A C 1
ATOM 1721 O O . VAL A 1 208 ? -12.409 -10.254 10.324 1.00 94.81 208 VAL A O 1
ATOM 1724 N N . GLU A 1 209 ? -12.309 -11.513 8.455 1.00 95.81 209 GLU A N 1
ATOM 1725 C CA . GLU A 1 209 ? -11.668 -10.504 7.614 1.00 95.81 209 GLU A CA 1
ATOM 1726 C C . GLU A 1 209 ? -12.590 -9.303 7.409 1.00 95.81 209 GLU A C 1
ATOM 1728 O O . GLU A 1 209 ? -13.804 -9.450 7.253 1.00 95.81 209 GLU A O 1
ATOM 1733 N N . ILE A 1 210 ? -12.004 -8.114 7.488 1.00 96.19 210 ILE A N 1
ATOM 1734 C CA . ILE A 1 210 ? -12.709 -6.847 7.368 1.00 96.19 210 ILE A CA 1
ATOM 1735 C C . ILE A 1 210 ? -12.478 -6.332 5.953 1.00 96.19 210 ILE A C 1
ATOM 1737 O O . ILE A 1 210 ? -11.334 -6.119 5.549 1.00 96.19 210 ILE A O 1
ATOM 1741 N N . ASP A 1 211 ? -13.568 -6.110 5.224 1.00 95.19 211 ASP A N 1
ATOM 1742 C CA . ASP A 1 211 ? -13.502 -5.531 3.888 1.00 95.19 211 ASP A CA 1
ATOM 1743 C C . ASP A 1 211 ? -12.934 -4.106 3.952 1.00 95.19 211 ASP A C 1
ATOM 1745 O O . ASP A 1 211 ? -13.311 -3.301 4.810 1.00 95.19 211 ASP A O 1
ATOM 1749 N N . ASN A 1 212 ? -12.022 -3.799 3.029 1.00 94.62 212 ASN A N 1
ATOM 1750 C CA . ASN A 1 212 ? -11.509 -2.451 2.841 1.00 94.62 212 ASN A CA 1
ATOM 1751 C C . ASN A 1 212 ? -12.471 -1.666 1.934 1.00 94.62 212 ASN A C 1
ATOM 1753 O O . ASN A 1 212 ? -12.465 -1.832 0.714 1.00 94.62 212 ASN A O 1
ATOM 1757 N N . ASP A 1 213 ? -13.295 -0.810 2.531 1.00 91.44 213 ASP A N 1
ATOM 1758 C CA . ASP A 1 213 ? -14.318 -0.003 1.860 1.00 91.44 213 ASP A CA 1
ATOM 1759 C C . ASP A 1 213 ? -13.759 1.265 1.195 1.00 91.44 213 ASP A C 1
ATOM 1761 O O . ASP A 1 213 ? -14.512 2.030 0.579 1.00 91.44 213 ASP A O 1
ATOM 1765 N N . GLY A 1 214 ? -12.458 1.529 1.315 1.00 80.00 214 GLY A N 1
ATOM 1766 C CA . GLY A 1 214 ? -11.836 2.619 0.585 1.00 80.00 214 GLY A CA 1
ATOM 1767 C C . GLY A 1 214 ? -10.461 3.018 1.086 1.00 80.00 214 GLY A C 1
ATOM 1768 O O . GLY A 1 214 ? -10.114 2.876 2.255 1.00 80.00 214 GLY A O 1
ATOM 1769 N N . ALA A 1 215 ? -9.710 3.613 0.169 1.00 79.25 215 ALA A N 1
ATOM 1770 C CA . ALA A 1 215 ? -8.459 4.276 0.457 1.00 79.25 215 ALA A CA 1
ATOM 1771 C C . ALA A 1 215 ? -8.486 5.694 -0.124 1.00 79.25 215 ALA A C 1
ATOM 1773 O O . ALA A 1 215 ? -8.959 5.914 -1.240 1.00 79.25 215 ALA A O 1
ATOM 1774 N N . GLU A 1 216 ? -7.992 6.661 0.643 1.00 93.75 216 GLU A N 1
ATOM 1775 C CA . GLU A 1 216 ? -7.752 8.021 0.164 1.00 93.75 216 GLU A CA 1
ATOM 1776 C C . GLU A 1 216 ? -6.303 8.378 0.461 1.00 93.75 216 GLU A C 1
ATOM 1778 O O . GLU A 1 216 ? -5.932 8.765 1.574 1.00 93.75 216 GLU A O 1
ATOM 1783 N N . THR A 1 217 ? -5.477 8.255 -0.564 1.00 95.81 217 THR A N 1
ATOM 1784 C CA . THR A 1 217 ? -4.049 8.515 -0.500 1.00 95.81 217 THR A CA 1
ATOM 1785 C C . THR A 1 217 ? -3.654 9.620 -1.465 1.00 95.81 217 THR A C 1
ATOM 1787 O O . THR A 1 217 ? -4.407 10.059 -2.338 1.00 95.81 217 THR A O 1
ATOM 1790 N N . ARG A 1 218 ? -2.469 10.179 -1.231 1.00 95.31 218 ARG A N 1
ATOM 1791 C CA . ARG A 1 218 ? -1.892 11.223 -2.070 1.00 95.31 218 ARG A CA 1
ATOM 1792 C C . ARG A 1 218 ? -0.454 10.884 -2.371 1.00 95.31 218 ARG A C 1
ATOM 1794 O O . ARG A 1 218 ? 0.347 10.814 -1.434 1.00 95.31 218 ARG A O 1
ATOM 1801 N N . ASP A 1 219 ? -0.147 10.840 -3.659 1.00 93.19 219 ASP A N 1
ATOM 1802 C CA . ASP A 1 219 ? 1.197 10.657 -4.191 1.00 93.19 219 ASP A CA 1
ATOM 1803 C C . ASP A 1 219 ? 2.222 11.599 -3.529 1.00 93.19 219 ASP A C 1
ATOM 1805 O O . ASP A 1 219 ? 1.946 12.772 -3.210 1.00 93.19 219 ASP A O 1
ATOM 1809 N N . LYS A 1 220 ? 3.392 11.045 -3.229 1.00 95.62 220 LYS A N 1
ATOM 1810 C CA . LYS A 1 220 ? 4.572 11.709 -2.664 1.00 95.62 220 LYS A CA 1
ATOM 1811 C C . LYS A 1 220 ? 5.801 11.527 -3.555 1.00 95.62 220 LYS A C 1
ATOM 1813 O O . LYS A 1 220 ? 6.800 12.197 -3.288 1.00 95.62 220 LYS A O 1
ATOM 1818 N N . GLY A 1 221 ? 5.724 10.694 -4.587 1.00 94.19 221 GLY A N 1
ATOM 1819 C CA . GLY A 1 221 ? 6.804 10.362 -5.504 1.00 94.19 221 GLY A CA 1
ATOM 1820 C C . GLY A 1 221 ? 6.857 8.864 -5.776 1.00 94.19 221 GLY A C 1
ATOM 1821 O O . GLY A 1 221 ? 6.123 8.085 -5.182 1.00 94.19 221 GLY A O 1
ATOM 1822 N N . CYS A 1 222 ? 7.786 8.457 -6.632 1.00 94.38 222 CYS A N 1
ATOM 1823 C CA . CYS A 1 222 ? 8.033 7.052 -6.924 1.00 94.38 222 CYS A CA 1
ATOM 1824 C C . CYS A 1 222 ? 9.509 6.705 -6.895 1.00 94.38 222 CYS A C 1
ATOM 1826 O O . CYS A 1 222 ? 10.388 7.570 -6.875 1.00 94.38 222 CYS A O 1
ATOM 1828 N N . GLU A 1 223 ? 9.753 5.407 -6.943 1.00 93.31 223 GLU A N 1
ATOM 1829 C CA . GLU A 1 223 ? 11.051 4.828 -7.201 1.00 93.31 223 GLU A CA 1
ATOM 1830 C C . GLU A 1 223 ? 10.926 3.708 -8.224 1.00 93.31 223 GLU A C 1
ATOM 1832 O O . GLU A 1 223 ? 9.946 2.966 -8.270 1.00 93.31 223 GLU A O 1
ATOM 1837 N N . VAL A 1 224 ? 11.968 3.586 -9.036 1.00 95.12 224 VAL A N 1
ATOM 1838 C CA . VAL A 1 224 ? 12.143 2.500 -9.985 1.00 95.12 224 VAL A CA 1
ATOM 1839 C C . VAL A 1 224 ? 13.516 1.887 -9.766 1.00 95.12 224 VAL A C 1
ATOM 1841 O O . VAL A 1 224 ? 14.528 2.589 -9.688 1.00 95.12 224 VAL A O 1
ATOM 1844 N N . SER A 1 225 ? 13.568 0.567 -9.665 1.00 93.25 225 SER A N 1
ATOM 1845 C CA . SER A 1 225 ? 14.810 -0.175 -9.509 1.00 93.25 225 SER A CA 1
ATOM 1846 C C . SER A 1 225 ? 14.803 -1.449 -10.348 1.00 93.25 225 SER A C 1
ATOM 1848 O O . SER A 1 225 ? 13.765 -1.954 -10.767 1.00 93.25 225 SER A O 1
ATOM 1850 N N . LEU A 1 226 ? 16.000 -1.937 -10.660 1.00 94.31 226 LEU A N 1
ATOM 1851 C CA . LEU A 1 226 ? 16.223 -3.153 -11.436 1.00 94.31 226 LEU A CA 1
ATOM 1852 C C . LEU A 1 226 ? 16.943 -4.152 -10.526 1.00 94.31 226 LEU A C 1
ATOM 1854 O O . LEU A 1 226 ? 18.019 -3.830 -10.011 1.00 94.31 226 LEU A O 1
ATOM 1858 N N . LEU A 1 227 ? 16.312 -5.308 -10.298 1.00 90.06 227 LEU A N 1
ATOM 1859 C CA . LEU A 1 227 ? 16.728 -6.362 -9.364 1.00 90.06 227 LEU A CA 1
ATOM 1860 C C . LEU A 1 227 ? 17.270 -7.604 -10.096 1.00 90.06 227 LEU A C 1
ATOM 1862 O O . LEU A 1 227 ? 16.673 -8.035 -11.119 1.00 90.06 227 LEU A O 1
#

Radius of gyration: 22.76 Å; chains: 1; bounding box: 51×29×82 Å

Sequence (227 aa):
MSNSEENKYLLDTIKRPIRYYRISINGFGGETAYVKLSKEQYEFWLKLSQTEDISEYMYNTTDFVETHDIADQFNFLKVITDDEVFYYEWYDNPNIELHQYGANIDSSGITVDEHENGEYHSEFIDSVVDSNDIFQFMEDNDLDNITCVCPDEQCPTYVLHFSSYEKGTFFDGRIEVAGKFDPAKLKIVTTEFWNGEEIITSITYNDVEIDNDGAETRDKGCEVSLL

Foldseek 3Di:
DPDVVVVVQVVVLVVPQKWKKKKWKFWKWWKKWKFADDPVLLVVVVVCVVPDDCVCCQQPVVVVCVVDPDDPNNSQQWDDDPVDIDGHHNQGRPRTPDIDFFHFLQTIDMWMWIFPDQDPPTDTDDIPDDTRHVVVVCVVQVEDAAEAEDPDPDDDAWIKMKIFMKGTIRFIFMDMDRGDDRSNQKYFYWYQYPVRTIGGDWIDGNNHTTDRPDIDIDTPDMDIDID